Protein AF-A0A074VM56-F1 (afdb_monomer_lite)

Organism: Aureobasidium melanogenum (strain CBS 110374) (NCBI:txid1043003)

Foldseek 3Di:
DDLLVVLLVLQVVQDDPDDLAGDQCSLLVVQCVVCVVVLVVLVVVLVVLLVVLVVVLLVVLVVVPVDPLLSVLVCVVVVVLSVVLSVVLVVLLVVLVVVLSPRQDDPDPQLVVQLVVLVVVVLVVLQVVQWDWDCPPPDDIDTDHDPVSSVPSPPDDSSSVNSSSSVSSSVSSCVVSVVVSVCSSCVPSRPQSAPPHPSHSNCCPDPVNVVPDDPVSCCSNPNDDPVRVVVVVVVVVVVVVVVVVVCVVVVND

pLDDT: mean 87.85, std 10.04, range [51.59, 98.44]

Radius of gyration: 35.12 Å; chains: 1; bounding box: 74×56×107 Å

InterPro domains:
  IPR020850 GTPase effector domain [PS51388] (163-253)

Secondary structure (DSSP, 8-state):
--HHHHHHHHHHHT--S-SSS--HHHHHHHHHHHTTTHHHHHHHHHHHHHHHHHHHHHHHHHHH---HHHHHHHHHHHHHHHHHHHHHHHHHHHHHHHHHTSS-----THHHHHHHHHHHHHHHHHHGGGPEEE--TTS--EEE--HHHHHH-----HHHHHHHHHHHHHHHHHHHHHHHHHHHIIIIIIIIIIIISSS-GGGSS-HHHHHTS-HHHHHHHHPPPHHHHHHHHHHHHHHHHHHHHHHHHTT--

Sequence (253 aa):
SNIIEWLSELYKGSRGFELGTFDKNLLSRTMKAQSEKWEPLAHGYILDVIHLAHRFVTTLLRHVCPTARVREGIMSVLMEPLLNIYRRALEQVQFVLRVEHSNPQTINHYFNDNLEKSRQKRLRASLEKHATFQTNGHSVPRSTIALDDIVQNHPMSNAQHTVFEVHDILKAYYKVARKRFVDNICMQAADYLLVTGPNNPLKILSPQFVSALSDEQLEEIAGEDIGLRRKRIALAKEVKDMEIGKKILAGVS

Structure (mmCIF, N/CA/C/O backbone):
data_AF-A0A074VM56-F1
#
_entry.id   AF-A0A074VM56-F1
#
loop_
_atom_site.group_PDB
_atom_site.id
_atom_site.type_symbol
_atom_site.label_atom_id
_atom_site.label_alt_id
_atom_site.label_comp_id
_atom_site.label_asym_id
_atom_site.label_entity_id
_atom_site.label_seq_id
_atom_site.pdbx_PDB_ins_code
_atom_site.Cartn_x
_atom_site.Cartn_y
_atom_site.Cartn_z
_atom_site.occupancy
_atom_site.B_iso_or_equiv
_atom_site.auth_seq_id
_atom_site.auth_comp_id
_atom_site.auth_asym_id
_atom_site.auth_atom_id
_atom_site.pdbx_PDB_model_num
ATOM 1 N N . SER A 1 1 ? -0.843 2.671 -28.870 1.00 51.59 1 SER A N 1
ATOM 2 C CA . SER A 1 1 ? 0.496 3.075 -29.340 1.00 51.59 1 SER A CA 1
ATOM 3 C C . SER A 1 1 ? 1.529 2.079 -28.860 1.00 51.59 1 SER A C 1
ATOM 5 O O . SER A 1 1 ? 1.395 1.577 -27.746 1.00 51.59 1 SER A O 1
ATOM 7 N N . ASN A 1 2 ? 2.512 1.748 -29.694 1.00 87.75 2 ASN A N 1
ATOM 8 C CA . ASN A 1 2 ? 3.590 0.823 -29.346 1.00 87.75 2 ASN A CA 1
ATOM 9 C C . ASN A 1 2 ? 4.542 1.491 -28.329 1.00 87.75 2 ASN A C 1
ATOM 11 O O . ASN A 1 2 ? 4.873 2.666 -28.477 1.00 87.75 2 ASN A O 1
ATOM 15 N N . ILE A 1 3 ? 4.996 0.766 -27.297 1.00 88.75 3 ILE A N 1
ATOM 16 C CA . ILE A 1 3 ? 5.928 1.302 -26.284 1.00 88.75 3 ILE A CA 1
ATOM 17 C C . ILE A 1 3 ? 7.226 1.820 -26.916 1.00 88.75 3 ILE A C 1
ATOM 19 O O . ILE A 1 3 ? 7.778 2.814 -26.456 1.00 88.75 3 ILE A O 1
ATOM 23 N N . ILE A 1 4 ? 7.686 1.187 -27.998 1.00 90.44 4 ILE A N 1
ATOM 24 C CA . ILE A 1 4 ? 8.908 1.578 -28.705 1.00 90.44 4 ILE A CA 1
ATOM 25 C C . ILE A 1 4 ? 8.728 2.908 -29.442 1.00 90.44 4 ILE A C 1
ATOM 27 O O . ILE A 1 4 ? 9.632 3.740 -29.418 1.00 90.44 4 ILE A O 1
ATOM 31 N N . GLU A 1 5 ? 7.566 3.147 -30.051 1.00 91.75 5 GLU A N 1
ATOM 32 C CA . GLU A 1 5 ? 7.250 4.429 -30.700 1.00 91.75 5 GLU A CA 1
ATOM 33 C C . GLU A 1 5 ? 7.197 5.554 -29.665 1.00 91.75 5 GLU A C 1
ATOM 35 O O . GLU A 1 5 ? 7.834 6.589 -29.836 1.00 91.75 5 GLU A O 1
ATOM 40 N N . TRP A 1 6 ? 6.513 5.316 -28.542 1.00 92.94 6 TRP A N 1
ATOM 41 C CA . TRP A 1 6 ? 6.437 6.281 -27.447 1.00 92.94 6 TRP A CA 1
ATOM 42 C C . TRP A 1 6 ? 7.816 6.607 -26.857 1.00 92.94 6 TRP A C 1
ATOM 44 O O . TRP A 1 6 ? 8.147 7.779 -26.683 1.00 92.94 6 TRP A O 1
ATOM 54 N N . LEU A 1 7 ? 8.649 5.590 -26.604 1.00 91.81 7 LEU A N 1
ATOM 55 C CA . LEU A 1 7 ? 10.025 5.793 -26.143 1.00 91.81 7 LEU A CA 1
ATOM 56 C C . LEU A 1 7 ? 10.878 6.523 -27.183 1.00 91.81 7 LEU A C 1
ATOM 58 O O . LEU A 1 7 ? 11.724 7.325 -26.802 1.00 91.81 7 LEU A O 1
ATOM 62 N N . SER A 1 8 ? 10.653 6.276 -28.476 1.00 90.81 8 SER A N 1
ATOM 63 C CA . SER A 1 8 ? 11.369 6.962 -29.557 1.00 90.81 8 SER A CA 1
ATOM 64 C C . SER A 1 8 ? 11.055 8.454 -29.582 1.00 90.81 8 SER A C 1
ATOM 66 O O . SER A 1 8 ? 11.976 9.263 -29.669 1.00 90.81 8 SER A O 1
ATOM 68 N N . GLU A 1 9 ? 9.780 8.827 -29.469 1.00 90.75 9 GLU A N 1
ATOM 69 C CA . GLU A 1 9 ? 9.373 10.235 -29.408 1.00 90.75 9 GLU A CA 1
ATOM 70 C C . GLU A 1 9 ? 9.867 10.917 -28.132 1.00 90.75 9 GLU A C 1
ATOM 72 O O . GLU A 1 9 ? 10.419 12.017 -28.184 1.00 90.75 9 GLU A O 1
ATOM 77 N N . LEU A 1 10 ? 9.766 10.234 -26.988 1.00 89.56 10 LEU A N 1
ATOM 78 C CA . LEU A 1 10 ? 10.267 10.766 -25.725 1.00 89.56 10 LEU A CA 1
ATOM 79 C C . LEU A 1 10 ? 11.788 10.969 -25.754 1.00 89.56 10 LEU A C 1
ATOM 81 O O . LEU A 1 10 ? 12.269 12.003 -25.301 1.00 89.56 10 LEU A O 1
ATOM 85 N N . TYR A 1 11 ? 12.529 10.015 -26.323 1.00 88.25 11 TYR A N 1
ATOM 86 C CA . TYR A 1 11 ? 13.976 10.114 -26.497 1.00 88.25 11 TYR A CA 1
ATOM 87 C C . TYR A 1 11 ? 14.356 11.270 -27.429 1.00 88.25 11 TYR A C 1
ATOM 89 O O . TYR A 1 11 ? 15.248 12.042 -27.091 1.00 88.25 11 TYR A O 1
ATOM 97 N N . LYS A 1 12 ? 13.669 11.448 -28.569 1.00 87.19 12 LYS A N 1
ATOM 98 C CA . LYS A 1 12 ? 13.904 12.591 -29.473 1.00 87.19 12 LYS A CA 1
ATOM 99 C C . LYS A 1 12 ? 13.704 13.929 -28.758 1.00 87.19 12 LYS A C 1
ATOM 101 O O . LYS A 1 12 ? 14.523 14.825 -28.934 1.00 87.19 12 LYS A O 1
ATOM 106 N N . GLY A 1 13 ? 12.652 14.045 -27.945 1.00 85.75 13 GLY A N 1
ATOM 107 C CA . GLY A 1 13 ? 12.340 15.257 -27.182 1.00 85.75 13 GLY A CA 1
ATOM 108 C C . GLY A 1 13 ? 13.236 15.501 -25.962 1.00 85.75 13 GLY A C 1
ATOM 109 O O . GLY A 1 13 ? 13.252 16.611 -25.439 1.00 85.75 13 GLY A O 1
ATOM 110 N N . SER A 1 14 ? 13.978 14.491 -25.497 1.00 84.94 14 SER A N 1
ATOM 111 C CA . SER A 1 14 ? 14.906 14.598 -24.363 1.00 84.94 14 SER A CA 1
ATOM 112 C C . SER A 1 14 ? 16.378 14.625 -24.777 1.00 84.94 14 SER A C 1
ATOM 114 O O . SER A 1 14 ? 17.241 14.459 -23.922 1.00 84.94 14 SER A O 1
ATOM 116 N N . ARG A 1 15 ? 16.687 14.744 -26.073 1.00 78.25 15 ARG A N 1
ATOM 117 C CA . ARG A 1 15 ? 18.072 14.770 -26.557 1.00 78.25 15 ARG A CA 1
ATOM 118 C C . ARG A 1 15 ? 18.765 16.060 -26.132 1.00 78.25 15 ARG A C 1
ATOM 120 O O . ARG A 1 15 ? 18.340 17.144 -26.524 1.00 78.25 15 ARG A O 1
ATOM 127 N N . GLY A 1 16 ? 19.843 15.920 -25.371 1.00 76.25 16 GLY A N 1
ATOM 128 C CA . GLY A 1 16 ? 20.782 16.985 -25.069 1.00 76.25 16 GLY A CA 1
ATOM 129 C C . GLY A 1 16 ? 22.101 16.783 -25.810 1.00 76.25 16 GLY A C 1
ATOM 130 O O . GLY A 1 16 ? 22.151 16.292 -26.939 1.00 76.25 16 GLY A O 1
ATOM 131 N N . PHE A 1 17 ? 23.189 17.175 -25.152 1.00 76.00 17 PHE A N 1
ATOM 132 C CA . PHE A 1 17 ? 24.554 17.054 -25.664 1.00 76.00 17 PHE A CA 1
ATOM 133 C C . PHE A 1 17 ? 25.183 15.674 -25.375 1.00 76.00 17 PHE A C 1
ATOM 135 O O . PHE A 1 17 ? 26.401 15.527 -25.480 1.00 76.00 17 PHE A O 1
ATOM 142 N N . GLU A 1 18 ? 24.399 14.666 -24.963 1.00 76.88 18 GLU A N 1
ATOM 143 C CA . GLU A 1 18 ? 24.934 13.357 -24.576 1.00 76.88 18 GLU A CA 1
ATOM 144 C C . GLU A 1 18 ? 25.501 12.587 -25.779 1.00 76.88 18 GLU A C 1
ATOM 146 O O . GLU A 1 18 ? 24.791 12.262 -26.734 1.00 76.88 18 GLU A O 1
ATOM 151 N N . LEU A 1 19 ? 26.786 12.226 -25.708 1.00 68.38 19 LEU A N 1
ATOM 152 C CA . LEU A 1 19 ? 27.432 11.356 -26.687 1.00 68.38 19 LEU A CA 1
ATOM 153 C C . LEU A 1 19 ? 27.423 9.908 -26.179 1.00 68.38 19 LEU A C 1
ATOM 155 O O . LEU A 1 19 ? 28.020 9.595 -25.153 1.00 68.38 19 LEU A O 1
ATOM 159 N N . GLY A 1 20 ? 26.748 9.016 -26.906 1.00 64.69 20 GLY A N 1
ATOM 160 C CA . GLY A 1 20 ? 26.754 7.575 -26.620 1.00 64.69 20 GLY A CA 1
ATOM 161 C C . GLY A 1 20 ? 25.862 7.119 -25.457 1.00 64.69 20 GLY A C 1
ATOM 162 O O . GLY A 1 20 ? 25.838 5.928 -25.156 1.00 64.69 20 GLY A O 1
ATOM 163 N N . THR A 1 21 ? 25.104 8.020 -24.826 1.00 75.06 21 THR A N 1
ATOM 164 C CA . THR A 1 21 ? 24.167 7.707 -23.730 1.00 75.06 21 THR A CA 1
ATOM 165 C C . THR A 1 21 ? 22.827 8.445 -23.904 1.00 75.06 21 THR A C 1
ATOM 167 O O . THR A 1 21 ? 22.509 8.923 -24.996 1.00 75.06 21 THR A O 1
ATOM 170 N N . PHE A 1 22 ? 21.989 8.465 -22.864 1.00 82.69 22 PHE A N 1
ATOM 171 C CA . PHE A 1 22 ? 20.702 9.163 -22.834 1.00 82.69 22 PHE A CA 1
ATOM 172 C C . PHE A 1 22 ? 20.571 10.007 -21.558 1.00 82.69 22 PHE A C 1
ATOM 174 O O . PHE A 1 22 ? 21.222 9.714 -20.554 1.00 82.69 22 PHE A O 1
ATOM 181 N N . ASP A 1 23 ? 19.704 11.025 -21.589 1.00 83.62 23 ASP A N 1
ATOM 182 C CA . ASP A 1 23 ? 19.406 11.894 -20.441 1.00 83.62 23 ASP A CA 1
ATOM 183 C C . ASP A 1 23 ? 19.042 11.062 -19.196 1.00 83.62 23 ASP A C 1
ATOM 185 O O . ASP A 1 23 ? 18.132 10.227 -19.220 1.00 83.62 23 ASP A O 1
ATOM 189 N N . LYS A 1 24 ? 19.714 11.328 -18.070 1.00 79.44 24 LYS A N 1
ATOM 190 C CA . LYS A 1 24 ? 19.466 10.681 -16.768 1.00 79.44 24 LYS A CA 1
ATOM 191 C C . LYS A 1 24 ? 17.999 10.740 -16.314 1.00 79.44 24 LYS A C 1
ATOM 193 O O . LYS A 1 24 ? 17.528 9.841 -15.622 1.00 79.44 24 LYS A O 1
ATOM 198 N N . ASN A 1 25 ? 17.261 11.771 -16.718 1.00 85.38 25 ASN A N 1
ATOM 199 C CA . ASN A 1 25 ? 15.857 11.979 -16.377 1.00 85.38 25 ASN A CA 1
ATOM 200 C C . ASN A 1 25 ? 14.901 11.150 -17.243 1.00 85.38 25 ASN A C 1
ATOM 202 O O . ASN A 1 25 ? 13.731 11.003 -16.880 1.00 85.38 25 ASN A O 1
ATOM 206 N N . LEU A 1 26 ? 15.361 10.607 -18.377 1.00 88.12 26 LEU A N 1
ATOM 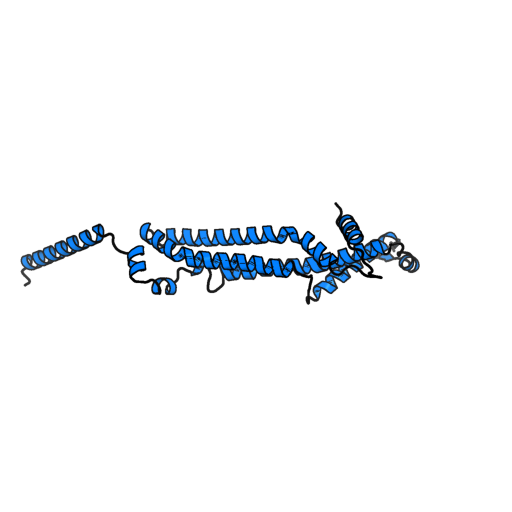207 C CA . LEU A 1 26 ? 14.531 9.812 -19.283 1.00 88.12 26 LEU A CA 1
ATOM 208 C C . LEU A 1 26 ? 13.960 8.579 -18.570 1.00 88.12 26 LEU A C 1
ATOM 210 O O . LEU A 1 26 ? 12.770 8.284 -18.693 1.00 88.12 26 LEU A O 1
ATOM 214 N N . LEU A 1 27 ? 14.774 7.898 -17.758 1.00 88.06 27 LEU A N 1
ATOM 215 C CA . LEU A 1 27 ? 14.322 6.750 -16.966 1.00 88.06 27 LEU A CA 1
ATOM 216 C C . LEU A 1 27 ? 13.306 7.151 -15.894 1.00 88.06 27 LEU A C 1
ATOM 218 O O . LEU A 1 27 ? 12.284 6.486 -15.753 1.00 88.06 27 LEU A O 1
ATOM 222 N N . SER A 1 28 ? 13.524 8.260 -15.186 1.00 88.81 28 SER A N 1
ATOM 223 C CA . SER A 1 28 ? 12.562 8.748 -14.189 1.00 88.81 28 SER A CA 1
ATOM 224 C C . SER A 1 28 ? 11.216 9.102 -14.831 1.00 88.81 28 SER A C 1
ATOM 226 O O . SER A 1 28 ? 10.163 8.695 -14.339 1.00 88.81 28 SER A O 1
ATOM 228 N N . ARG A 1 29 ? 11.227 9.800 -15.977 1.00 89.38 29 ARG A N 1
ATOM 229 C CA . ARG A 1 29 ? 10.004 10.157 -16.720 1.00 89.38 29 ARG A CA 1
ATOM 230 C C . ARG A 1 29 ? 9.265 8.923 -17.228 1.00 89.38 29 ARG A C 1
ATOM 232 O O . ARG A 1 29 ? 8.049 8.830 -17.074 1.00 89.38 29 ARG A O 1
ATOM 239 N N . THR A 1 30 ? 9.993 7.971 -17.808 1.00 91.44 30 THR A N 1
ATOM 240 C CA . THR A 1 30 ? 9.387 6.740 -18.328 1.00 91.44 30 THR A CA 1
ATOM 241 C C . THR A 1 30 ? 8.825 5.869 -17.2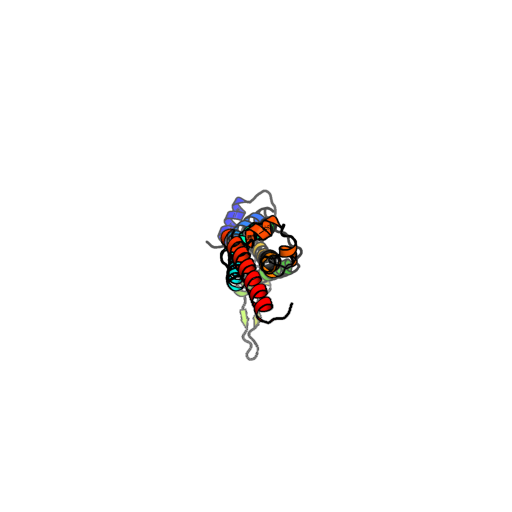14 1.00 91.44 30 THR A C 1
ATOM 243 O O . THR A 1 30 ? 7.703 5.383 -17.340 1.00 91.44 30 THR A O 1
ATOM 246 N N . MET A 1 31 ? 9.548 5.726 -16.100 1.00 91.56 31 MET A N 1
ATOM 247 C CA . MET A 1 31 ? 9.075 4.988 -14.931 1.00 91.56 31 MET A CA 1
ATOM 248 C C . MET A 1 31 ? 7.809 5.620 -14.352 1.00 91.56 31 MET A C 1
ATOM 250 O O . MET A 1 31 ? 6.839 4.906 -14.099 1.00 91.56 31 MET A O 1
ATOM 254 N N . LYS A 1 32 ? 7.772 6.951 -14.206 1.00 91.12 32 LYS A N 1
ATOM 255 C CA . LYS A 1 32 ? 6.587 7.668 -13.716 1.00 91.12 32 LYS A CA 1
ATOM 256 C C . LYS A 1 32 ? 5.370 7.431 -14.613 1.00 91.12 32 LYS A C 1
ATOM 258 O O . LYS A 1 32 ? 4.304 7.103 -14.108 1.00 91.12 32 LYS A O 1
ATOM 263 N N . ALA A 1 33 ? 5.543 7.496 -15.934 1.00 91.94 33 ALA A N 1
ATOM 264 C CA . ALA A 1 33 ? 4.468 7.191 -16.880 1.00 91.94 33 ALA A CA 1
ATOM 265 C C . ALA A 1 33 ? 4.000 5.724 -16.789 1.00 91.94 33 ALA A C 1
ATOM 267 O O . ALA A 1 33 ? 2.806 5.448 -16.771 1.00 91.94 33 ALA A O 1
ATOM 268 N N . GLN A 1 34 ? 4.922 4.761 -16.675 1.00 91.81 34 GLN A N 1
ATOM 269 C CA . GLN A 1 34 ? 4.570 3.335 -16.556 1.00 91.81 34 GLN A CA 1
ATOM 270 C C . GLN A 1 34 ? 3.948 2.958 -15.198 1.00 91.81 34 GLN A C 1
ATOM 272 O O . GLN A 1 34 ? 3.286 1.922 -15.082 1.00 91.81 34 GLN A O 1
ATOM 277 N N . SER A 1 35 ? 4.170 3.766 -14.161 1.00 93.75 35 SER A N 1
ATOM 278 C CA . SER A 1 35 ? 3.667 3.550 -12.797 1.00 93.75 35 SER A CA 1
ATOM 279 C C . SER A 1 35 ? 2.509 4.474 -12.415 1.00 93.75 35 SER A C 1
ATOM 281 O O . SER A 1 35 ? 2.085 4.463 -11.262 1.00 93.75 35 SER A O 1
ATOM 283 N N . GLU A 1 36 ? 1.938 5.217 -13.367 1.00 92.75 36 GLU A N 1
ATOM 284 C CA . GLU A 1 36 ? 0.820 6.146 -13.138 1.00 92.75 36 GLU A CA 1
ATOM 285 C C . GLU A 1 36 ? -0.365 5.472 -12.428 1.00 92.75 36 GLU A C 1
ATOM 287 O O . GLU A 1 36 ? -0.950 6.016 -11.497 1.00 92.75 36 GLU A O 1
ATOM 292 N N . LYS A 1 37 ? -0.678 4.227 -12.802 1.00 95.31 37 LYS A N 1
ATOM 293 C CA . LYS A 1 37 ? -1.799 3.478 -12.215 1.00 95.31 37 LYS A CA 1
ATOM 294 C C . LYS A 1 37 ? -1.526 2.929 -10.813 1.00 95.31 37 LYS A C 1
ATOM 296 O O . LYS A 1 37 ? -2.451 2.414 -10.194 1.00 95.31 37 LYS A O 1
ATOM 301 N N . TRP A 1 38 ? -0.292 2.983 -10.309 1.00 96.94 38 TRP A N 1
ATOM 302 C CA . TRP A 1 38 ? 0.029 2.419 -8.992 1.00 96.94 38 TRP A CA 1
ATOM 303 C C . TRP A 1 38 ? -0.677 3.170 -7.869 1.00 96.94 38 TRP A C 1
ATOM 305 O O . TRP A 1 38 ? -1.152 2.545 -6.927 1.00 96.94 38 TRP A O 1
ATOM 315 N N . GLU A 1 39 ? -0.789 4.490 -7.997 1.00 96.00 39 GLU A N 1
ATOM 316 C CA . GLU A 1 39 ? -1.429 5.342 -7.002 1.00 96.00 39 GLU A CA 1
ATOM 317 C C . GLU A 1 39 ? -2.914 5.009 -6.788 1.00 96.00 39 GLU A C 1
ATOM 319 O O . GLU A 1 39 ? -3.265 4.653 -5.660 1.00 96.00 39 GLU A O 1
ATOM 324 N N . PRO A 1 40 ? -3.793 5.048 -7.810 1.00 97.38 40 PRO A N 1
ATOM 325 C CA . PRO A 1 40 ? -5.203 4.719 -7.611 1.00 97.38 40 PRO A CA 1
ATOM 326 C C . PRO A 1 40 ? -5.413 3.262 -7.181 1.00 97.38 40 PRO A C 1
ATOM 328 O O . PRO A 1 40 ? -6.301 2.991 -6.378 1.00 97.38 40 PRO A O 1
ATOM 331 N N . LEU A 1 41 ? -4.586 2.324 -7.660 1.00 97.56 41 LEU A N 1
ATOM 332 C CA . LEU A 1 41 ? -4.683 0.916 -7.262 1.00 97.56 41 LEU A CA 1
ATOM 333 C C . LEU A 1 41 ? -4.332 0.709 -5.785 1.00 97.56 41 LEU A C 1
ATOM 335 O O . LEU A 1 41 ? -5.051 0.002 -5.084 1.00 97.56 41 LEU A O 1
ATOM 339 N N . ALA A 1 42 ? -3.250 1.323 -5.303 1.00 97.88 42 ALA A N 1
ATOM 340 C CA . ALA A 1 42 ? -2.833 1.181 -3.912 1.00 97.88 42 ALA A CA 1
ATOM 341 C C . ALA A 1 42 ? -3.793 1.883 -2.946 1.00 97.88 42 ALA A C 1
ATOM 343 O O . ALA A 1 42 ? -4.112 1.321 -1.900 1.00 97.88 42 ALA A O 1
ATOM 344 N N . HIS A 1 43 ? -4.295 3.068 -3.311 1.00 97.81 43 HIS A N 1
ATOM 345 C CA . HIS A 1 43 ? -5.319 3.756 -2.525 1.00 97.81 43 HIS A CA 1
ATOM 346 C C . HIS A 1 43 ? -6.635 2.973 -2.494 1.00 97.81 43 HIS A C 1
ATOM 348 O O . HIS A 1 43 ? -7.197 2.790 -1.419 1.00 97.81 43 HIS A O 1
ATOM 354 N N . GLY A 1 44 ? -7.110 2.465 -3.636 1.00 98.19 44 GLY A N 1
ATOM 355 C CA . GLY A 1 44 ? -8.310 1.624 -3.677 1.00 98.19 44 GLY A CA 1
ATOM 356 C C . GLY A 1 44 ? -8.164 0.389 -2.789 1.00 98.19 44 GLY A C 1
ATOM 357 O O . GLY A 1 44 ? -8.982 0.163 -1.904 1.00 98.19 44 GLY A O 1
ATOM 358 N N . TYR A 1 45 ? -7.052 -0.334 -2.941 1.00 98.31 45 TYR A N 1
ATOM 359 C CA . TYR A 1 45 ? -6.761 -1.516 -2.134 1.00 98.31 45 TYR A CA 1
ATOM 360 C C . TYR A 1 45 ? -6.746 -1.220 -0.628 1.00 98.31 45 TYR A C 1
ATOM 362 O O . TYR A 1 45 ? -7.391 -1.930 0.141 1.00 98.31 45 TYR A O 1
ATOM 370 N N . ILE A 1 46 ? -6.040 -0.174 -0.181 1.00 98.31 46 ILE A N 1
ATOM 371 C CA . ILE A 1 46 ? -5.962 0.110 1.258 1.00 98.31 46 ILE A CA 1
ATOM 372 C C . ILE A 1 46 ? -7.306 0.583 1.822 1.00 98.31 46 ILE A C 1
ATOM 374 O O . ILE A 1 46 ? -7.650 0.224 2.947 1.00 98.31 46 ILE A O 1
ATOM 378 N N . LEU A 1 47 ? -8.090 1.334 1.044 1.00 98.44 47 LEU A N 1
ATOM 379 C CA . LEU A 1 47 ? -9.436 1.751 1.433 1.00 98.44 47 LEU A CA 1
ATOM 380 C C . LEU A 1 47 ? -10.377 0.550 1.579 1.00 98.44 47 LEU A C 1
ATOM 382 O O . LEU A 1 47 ? -11.141 0.508 2.544 1.00 98.44 47 LEU A O 1
ATOM 386 N N . ASP A 1 48 ? -10.273 -0.451 0.702 1.00 98.44 48 ASP A N 1
ATOM 387 C CA . ASP A 1 48 ? -11.036 -1.698 0.820 1.00 98.44 48 ASP A CA 1
ATOM 388 C C . ASP A 1 48 ? -10.683 -2.452 2.112 1.00 98.44 48 ASP A C 1
ATOM 390 O O . ASP A 1 48 ? -11.574 -2.908 2.835 1.00 98.44 48 ASP A O 1
ATOM 394 N N . VAL A 1 49 ? -9.393 -2.540 2.460 1.00 98.19 49 VAL A N 1
ATOM 395 C CA . VAL A 1 49 ? -8.945 -3.183 3.711 1.00 98.19 49 VAL A CA 1
ATOM 396 C C . VAL A 1 49 ? -9.421 -2.398 4.938 1.00 98.19 49 VAL A C 1
ATOM 398 O O . VAL A 1 49 ? -9.926 -3.000 5.888 1.00 98.19 49 VAL A O 1
ATOM 401 N N . ILE A 1 50 ? -9.327 -1.064 4.916 1.00 98.25 50 ILE A N 1
ATOM 402 C CA . ILE A 1 50 ? -9.861 -0.192 5.976 1.00 98.25 50 ILE A CA 1
ATOM 403 C C . ILE A 1 50 ? -11.364 -0.423 6.142 1.00 98.25 50 ILE A C 1
ATOM 405 O O . ILE A 1 50 ? -11.839 -0.611 7.265 1.00 98.25 50 ILE A O 1
ATOM 409 N N . HIS A 1 51 ? -12.114 -0.455 5.039 1.00 98.00 51 HIS A N 1
ATOM 410 C CA . HIS A 1 51 ? -13.552 -0.696 5.060 1.00 98.00 51 HIS A CA 1
ATOM 411 C C . HIS A 1 51 ? -13.884 -2.065 5.664 1.00 98.00 51 HIS A C 1
ATOM 413 O O . HIS A 1 51 ? -14.760 -2.160 6.526 1.00 98.00 51 HIS A O 1
ATOM 419 N N . LEU A 1 52 ? -13.163 -3.120 5.272 1.00 97.69 52 LEU A N 1
ATOM 420 C CA . LEU A 1 52 ? -13.333 -4.463 5.831 1.00 97.69 52 LEU A CA 1
ATOM 421 C C . LEU A 1 52 ? -13.040 -4.502 7.334 1.00 97.69 52 LEU A C 1
ATOM 423 O O . LEU A 1 52 ? -13.836 -5.063 8.090 1.00 97.69 52 LEU A O 1
ATOM 427 N N . ALA A 1 53 ? -11.950 -3.874 7.779 1.00 96.75 53 ALA A N 1
ATOM 428 C CA . ALA A 1 53 ? -11.595 -3.798 9.192 1.00 96.75 53 ALA A CA 1
ATOM 429 C C . ALA A 1 53 ? -12.644 -3.019 10.002 1.00 96.75 53 ALA A C 1
ATOM 431 O O . ALA A 1 53 ? -13.092 -3.481 11.051 1.00 96.75 53 ALA A O 1
ATOM 432 N N . HIS A 1 54 ? -13.103 -1.872 9.497 1.00 96.25 54 HIS A N 1
ATOM 433 C CA . HIS A 1 54 ? -14.158 -1.087 10.140 1.00 96.25 54 HIS A CA 1
ATOM 434 C C . HIS A 1 54 ? -15.482 -1.861 10.215 1.00 96.25 54 HIS A C 1
ATOM 436 O O . HIS A 1 54 ? -16.156 -1.892 11.251 1.00 96.25 54 HIS A O 1
ATOM 442 N N . ARG A 1 55 ? -15.848 -2.553 9.129 1.00 96.56 55 ARG A N 1
ATOM 443 C CA . ARG A 1 55 ? -17.035 -3.412 9.088 1.00 96.56 55 ARG A CA 1
ATOM 444 C C . ARG A 1 55 ? -16.929 -4.566 10.081 1.00 96.56 55 ARG A C 1
ATOM 446 O O . ARG A 1 55 ? -17.919 -4.907 10.721 1.00 96.56 55 ARG A O 1
ATOM 453 N N . PHE A 1 56 ? -15.747 -5.154 10.236 1.00 94.94 56 PHE A N 1
ATOM 454 C CA . PHE A 1 56 ? -15.509 -6.180 11.246 1.00 94.94 56 PHE A CA 1
ATOM 455 C C . PHE A 1 56 ? -15.749 -5.634 12.658 1.00 94.94 56 PHE A C 1
ATOM 457 O O . PHE A 1 56 ? -16.560 -6.200 13.385 1.00 94.94 56 PHE A O 1
ATOM 464 N N . VAL A 1 57 ? -15.130 -4.503 13.016 1.00 93.38 57 VAL A N 1
ATOM 465 C CA . VAL A 1 57 ? -15.271 -3.890 14.351 1.00 93.38 57 VAL A CA 1
ATOM 466 C C . VAL A 1 57 ? -16.730 -3.542 14.655 1.00 93.38 57 VAL A C 1
ATOM 468 O O . VAL A 1 57 ? -17.259 -3.937 15.692 1.00 93.38 57 VAL A O 1
ATOM 471 N N . THR A 1 58 ? -17.419 -2.865 13.730 1.00 93.38 58 THR A N 1
ATOM 472 C CA . THR A 1 58 ? -18.847 -2.520 13.880 1.00 93.38 58 THR A CA 1
ATOM 473 C C . THR A 1 58 ? -19.736 -3.756 14.039 1.00 93.38 58 THR A C 1
ATOM 475 O O . THR A 1 58 ? -20.658 -3.754 14.855 1.00 93.38 58 THR A O 1
ATOM 478 N N . THR A 1 59 ? -19.475 -4.817 13.272 1.00 93.94 59 THR A N 1
ATOM 479 C CA . THR A 1 59 ? -20.251 -6.065 13.326 1.00 93.94 59 THR A CA 1
ATOM 480 C C . THR A 1 59 ? -20.001 -6.813 14.629 1.00 93.94 59 THR A C 1
ATOM 482 O O . THR A 1 59 ? -20.954 -7.259 15.267 1.00 93.94 59 THR A O 1
ATOM 485 N N . LEU A 1 60 ? -18.742 -6.896 15.063 1.00 92.06 60 LEU A N 1
ATOM 486 C CA . LEU A 1 60 ? -18.368 -7.517 16.327 1.00 92.06 60 LEU A CA 1
ATOM 487 C C . LEU A 1 60 ? -19.032 -6.796 17.502 1.00 92.06 60 LEU A C 1
ATOM 489 O O . LEU A 1 60 ? -19.667 -7.448 18.323 1.00 92.06 60 LEU A O 1
ATOM 493 N N . LEU A 1 61 ? -18.978 -5.461 17.530 1.00 91.38 61 LEU A N 1
ATOM 494 C CA . LEU A 1 61 ? -19.641 -4.642 18.549 1.00 91.38 61 LEU A CA 1
ATOM 495 C C . LEU A 1 61 ? -21.151 -4.901 18.625 1.00 91.38 61 LEU A C 1
ATOM 497 O O . LEU A 1 61 ? -21.701 -5.000 19.717 1.00 91.38 61 LEU A O 1
ATOM 501 N N . ARG A 1 62 ? -21.835 -5.053 17.483 1.00 91.81 62 ARG A N 1
ATOM 502 C CA . ARG A 1 62 ? -23.266 -5.419 17.463 1.00 91.81 62 ARG A CA 1
ATOM 503 C C . ARG A 1 62 ? -23.531 -6.805 18.039 1.00 91.81 62 ARG A C 1
ATOM 505 O O . ARG A 1 62 ? -24.593 -7.013 18.613 1.00 91.81 62 ARG A O 1
ATOM 512 N N . HIS A 1 63 ? -22.597 -7.735 17.866 1.00 90.88 63 HIS A N 1
ATOM 513 C CA . HIS A 1 63 ? -22.730 -9.097 18.366 1.00 90.88 63 HIS A CA 1
ATOM 514 C C . HIS A 1 63 ? -22.470 -9.193 19.875 1.00 90.88 63 HIS A C 1
ATOM 516 O O . HIS A 1 63 ? -23.230 -9.847 20.582 1.00 90.88 63 HIS A O 1
ATOM 522 N N . VAL A 1 64 ? -21.424 -8.525 20.375 1.00 89.50 64 VAL A N 1
ATOM 523 C CA . VAL A 1 64 ? -21.010 -8.618 21.788 1.00 89.50 64 VAL A CA 1
ATOM 524 C C . VAL A 1 64 ? -21.745 -7.641 22.709 1.00 89.50 64 VAL A C 1
ATOM 526 O O . VAL A 1 64 ? -21.857 -7.909 23.902 1.00 89.50 64 VAL A O 1
ATOM 529 N N . CYS A 1 65 ? -22.273 -6.530 22.181 1.00 88.19 65 CYS A N 1
ATOM 530 C CA . CYS A 1 65 ? -23.021 -5.527 22.944 1.00 88.19 65 CYS A CA 1
ATOM 531 C C . CYS A 1 65 ? -24.476 -5.425 22.439 1.00 88.19 65 CYS A C 1
ATOM 533 O O . CYS A 1 65 ? -24.757 -4.652 21.513 1.00 88.19 65 CYS A O 1
ATOM 535 N N . PRO A 1 66 ? -25.429 -6.149 23.066 1.00 85.12 66 PRO A N 1
ATOM 536 C CA . PRO A 1 66 ? -26.846 -6.094 22.694 1.00 85.12 66 PRO A CA 1
ATOM 537 C C . PRO A 1 66 ? -27.454 -4.702 22.911 1.00 85.12 66 PRO A C 1
ATOM 539 O O . PRO A 1 66 ? -28.280 -4.238 22.123 1.00 85.12 66 PRO A O 1
ATOM 542 N N . THR A 1 67 ? -27.022 -4.012 23.970 1.00 88.62 67 THR A N 1
ATOM 543 C CA . THR A 1 67 ? -27.531 -2.691 24.346 1.00 88.62 67 THR A CA 1
ATOM 544 C C . THR A 1 67 ? -27.057 -1.624 23.363 1.00 88.62 67 THR A C 1
ATOM 546 O O . THR A 1 67 ? -25.868 -1.312 23.297 1.00 88.62 67 THR A O 1
ATOM 549 N N . ALA A 1 68 ? -28.000 -1.022 22.631 1.00 87.62 68 ALA A N 1
ATOM 550 C CA . ALA A 1 68 ? -27.703 -0.023 21.604 1.00 87.62 68 ALA A CA 1
ATOM 551 C C . ALA A 1 68 ? -26.929 1.188 22.139 1.00 87.62 68 ALA A C 1
ATOM 553 O O . ALA A 1 68 ? -25.905 1.545 21.566 1.00 87.62 68 ALA A O 1
ATOM 554 N N . ARG A 1 69 ? -27.355 1.729 23.286 1.00 87.31 69 ARG A N 1
ATOM 555 C CA . ARG A 1 69 ? -26.702 2.866 23.948 1.00 87.31 69 ARG A CA 1
ATOM 556 C C . ARG A 1 69 ? -25.226 2.598 24.259 1.00 87.31 69 ARG A C 1
ATOM 558 O O . ARG A 1 69 ? -24.373 3.390 23.885 1.00 87.31 69 ARG A O 1
ATOM 565 N N . VAL A 1 70 ? -24.923 1.456 24.882 1.00 88.88 70 VAL A N 1
ATOM 566 C CA . VAL A 1 70 ? -23.543 1.071 25.233 1.00 88.88 70 VAL A CA 1
ATOM 567 C C . VAL A 1 70 ? -22.699 0.897 23.975 1.00 88.88 70 VAL A C 1
ATOM 569 O O . VAL A 1 70 ? -21.576 1.384 23.902 1.00 88.88 70 VAL A O 1
ATOM 572 N N . ARG A 1 71 ? -23.252 0.237 22.953 1.00 91.31 71 ARG A N 1
ATOM 573 C CA . ARG A 1 71 ? -22.572 0.038 21.670 1.00 91.31 71 ARG A CA 1
ATOM 574 C C . ARG A 1 71 ? -22.227 1.366 20.989 1.00 91.31 71 ARG A C 1
ATOM 576 O O . ARG A 1 71 ? -21.126 1.505 20.465 1.00 91.31 71 ARG A O 1
ATOM 583 N N . GLU A 1 72 ? -23.160 2.310 20.968 1.00 90.38 72 GLU A N 1
ATOM 584 C CA . GLU A 1 72 ? -22.964 3.640 20.379 1.00 90.38 72 GLU A CA 1
ATOM 585 C C . GLU A 1 72 ? -21.951 4.465 21.178 1.00 90.38 72 GLU A C 1
ATOM 587 O O . GLU A 1 72 ? -21.060 5.061 20.575 1.00 90.38 72 GLU A O 1
ATOM 592 N N . GLY A 1 73 ? -22.006 4.408 22.512 1.00 90.88 73 GLY A N 1
ATOM 593 C CA . GLY A 1 73 ? -21.017 5.040 23.387 1.00 90.88 73 GLY A CA 1
ATOM 594 C C . GLY A 1 73 ? -19.604 4.490 23.172 1.00 90.88 73 GLY A C 1
ATOM 595 O O . GLY A 1 73 ? -18.674 5.257 22.931 1.00 90.88 73 GLY A O 1
ATOM 596 N N . ILE A 1 74 ? -19.438 3.160 23.170 1.00 91.69 74 ILE A N 1
ATOM 597 C CA . ILE A 1 74 ? -18.142 2.518 22.885 1.00 91.69 74 ILE A CA 1
ATOM 598 C C . ILE A 1 74 ? -17.636 2.938 21.505 1.00 91.69 74 ILE A C 1
ATOM 600 O O . ILE A 1 74 ? -16.461 3.270 21.357 1.00 91.69 74 ILE A O 1
ATOM 604 N N . MET A 1 75 ? -18.510 2.945 20.494 1.00 91.75 75 MET A N 1
ATOM 605 C CA . MET A 1 75 ? -18.111 3.353 19.153 1.00 91.75 75 MET A CA 1
ATOM 606 C C . MET A 1 75 ? -17.642 4.809 19.124 1.00 91.75 75 MET A C 1
ATOM 608 O O . MET A 1 75 ? -16.595 5.078 18.547 1.00 91.75 75 MET A O 1
ATOM 612 N N . SER A 1 76 ? -18.357 5.721 19.789 1.00 91.69 76 SER A N 1
ATOM 613 C CA . SER A 1 76 ? -17.989 7.140 19.889 1.00 91.69 76 SER A CA 1
ATOM 614 C C . SER A 1 76 ? -16.550 7.326 20.382 1.00 91.69 76 SER A C 1
ATOM 616 O O . SER A 1 76 ? -15.756 8.009 19.735 1.00 91.69 76 SER A O 1
ATOM 618 N N . VAL A 1 77 ? -16.169 6.631 21.461 1.00 91.44 77 VAL A N 1
ATOM 619 C CA . VAL A 1 77 ? -14.811 6.735 22.022 1.00 91.44 77 VAL A CA 1
ATOM 620 C C . VAL A 1 77 ? -13.768 6.009 21.161 1.00 91.44 77 VAL A C 1
ATOM 622 O O . VAL A 1 77 ? -12.621 6.447 21.069 1.00 91.44 77 VAL A O 1
ATOM 625 N N . LEU A 1 78 ? -14.146 4.923 20.480 1.00 91.94 78 LEU A N 1
ATOM 626 C CA . LEU A 1 78 ? -13.253 4.182 19.582 1.00 91.94 78 LEU A CA 1
ATOM 627 C C . LEU A 1 78 ? -12.982 4.880 18.245 1.00 91.94 78 LEU A C 1
ATOM 629 O O . LEU A 1 78 ? -11.982 4.558 17.596 1.00 91.94 78 LEU A O 1
ATOM 633 N N . MET A 1 79 ? -13.843 5.806 17.815 1.00 92.75 79 MET A N 1
ATOM 634 C CA . MET A 1 79 ? -13.741 6.416 16.489 1.00 92.75 79 MET A CA 1
ATOM 635 C C . MET A 1 79 ? -12.410 7.137 16.268 1.00 92.75 79 MET A C 1
ATOM 637 O O . MET A 1 79 ? -11.771 6.895 15.244 1.00 92.75 79 MET A O 1
ATOM 641 N N . GLU A 1 80 ? -11.956 7.981 17.198 1.00 92.88 80 GLU A N 1
ATOM 642 C CA . GLU A 1 80 ? -10.711 8.738 16.995 1.00 92.88 80 GLU A CA 1
ATOM 643 C C . GLU A 1 80 ? -9.466 7.826 16.939 1.00 92.88 80 GLU A C 1
ATOM 645 O O . GLU A 1 80 ? -8.692 7.933 15.981 1.00 92.88 80 GLU A O 1
ATOM 650 N N . PRO A 1 81 ? -9.284 6.855 17.861 1.00 93.44 81 PRO A N 1
ATOM 651 C CA . PRO A 1 81 ? -8.219 5.861 17.746 1.00 93.44 81 PRO A CA 1
ATOM 652 C C . PRO A 1 81 ? -8.239 5.075 16.423 1.00 93.44 81 PRO A C 1
ATOM 654 O O . PRO A 1 81 ? -7.187 4.882 15.807 1.00 93.44 81 PRO A O 1
ATOM 657 N N . LEU A 1 82 ? -9.420 4.655 15.951 1.00 95.25 82 LEU A N 1
ATOM 658 C CA . LEU A 1 82 ? -9.569 3.951 14.672 1.00 95.25 82 LEU A CA 1
ATOM 659 C C . LEU A 1 82 ? -9.166 4.834 13.487 1.00 95.25 82 LEU A C 1
ATOM 661 O O . LEU A 1 82 ? -8.380 4.406 12.639 1.00 95.25 82 LEU A O 1
ATOM 665 N N . LEU A 1 83 ? -9.660 6.074 13.444 1.00 96.00 83 LEU A N 1
ATOM 666 C CA . LEU A 1 83 ? -9.329 7.035 12.393 1.00 96.00 83 LEU A CA 1
ATOM 667 C C . LEU A 1 83 ? -7.829 7.312 12.337 1.00 96.00 83 LEU A C 1
ATOM 669 O O . LEU A 1 83 ? -7.268 7.379 11.245 1.00 96.00 83 LEU A O 1
ATOM 673 N N . ASN A 1 84 ? -7.162 7.417 13.486 1.00 96.38 84 ASN A N 1
ATOM 674 C CA . ASN A 1 84 ? -5.715 7.588 13.530 1.00 96.38 84 ASN A CA 1
ATOM 675 C C . ASN A 1 84 ? -4.974 6.402 12.881 1.00 96.38 84 ASN A C 1
ATOM 677 O O . ASN A 1 84 ? -4.051 6.598 12.092 1.00 96.38 84 ASN A O 1
ATOM 681 N N . ILE A 1 85 ? -5.403 5.162 13.141 1.00 96.56 85 ILE A N 1
ATOM 682 C CA . ILE A 1 85 ? -4.815 3.980 12.490 1.00 96.56 85 ILE A CA 1
ATOM 683 C C . ILE A 1 85 ? -5.048 4.014 10.972 1.00 96.56 85 ILE A C 1
ATOM 685 O O . ILE A 1 85 ? -4.120 3.763 10.201 1.00 96.56 85 ILE A O 1
ATOM 689 N N . TYR A 1 86 ? -6.254 4.373 10.527 1.00 97.62 86 TYR A N 1
ATOM 690 C CA . TYR A 1 86 ? -6.578 4.463 9.100 1.00 97.62 86 TYR A CA 1
ATOM 691 C C . TYR A 1 86 ? -5.771 5.552 8.385 1.00 97.62 86 TYR A C 1
ATOM 693 O O . TYR A 1 86 ? -5.246 5.308 7.297 1.00 97.62 86 TYR A O 1
ATOM 701 N N . ARG A 1 87 ? -5.606 6.726 9.012 1.00 97.81 87 ARG A N 1
ATOM 702 C CA . ARG A 1 87 ? -4.745 7.806 8.502 1.00 97.81 87 ARG A CA 1
ATOM 703 C C . ARG A 1 87 ? -3.308 7.321 8.338 1.00 97.81 87 ARG A C 1
ATOM 705 O O . ARG A 1 87 ? -2.752 7.466 7.256 1.00 97.81 87 ARG A O 1
ATOM 712 N N . ARG A 1 88 ? -2.751 6.643 9.346 1.00 97.69 88 ARG A N 1
ATOM 713 C CA . ARG A 1 88 ? -1.391 6.078 9.280 1.00 97.69 88 ARG A CA 1
ATOM 714 C C . ARG A 1 88 ? -1.222 5.067 8.145 1.00 97.69 88 ARG A C 1
ATOM 716 O O . ARG A 1 88 ? -0.186 5.061 7.488 1.00 97.69 88 ARG A O 1
ATOM 723 N N . ALA A 1 89 ? -2.223 4.224 7.889 1.00 97.88 89 ALA A N 1
ATOM 724 C CA . ALA A 1 89 ? -2.182 3.287 6.765 1.00 97.88 89 ALA A CA 1
ATOM 725 C C . ALA A 1 89 ? -2.158 4.017 5.410 1.00 97.88 89 ALA A C 1
ATOM 727 O O . ALA A 1 89 ? -1.352 3.678 4.543 1.00 97.88 89 ALA A O 1
ATOM 728 N N . LEU A 1 90 ? -2.977 5.061 5.245 1.00 98.00 90 LEU A N 1
ATOM 729 C CA . LEU A 1 90 ? -2.982 5.903 4.043 1.00 98.00 90 LEU A CA 1
ATOM 730 C C . LEU A 1 90 ? -1.663 6.671 3.869 1.00 98.00 90 LEU A C 1
ATOM 732 O O . LEU A 1 90 ? -1.102 6.702 2.774 1.00 98.00 90 LEU A O 1
ATOM 736 N N . GLU A 1 91 ? -1.130 7.242 4.946 1.00 98.06 91 GLU A N 1
ATOM 737 C CA . GLU A 1 91 ? 0.171 7.916 4.956 1.00 98.06 91 GLU A CA 1
ATOM 738 C C . GLU A 1 91 ? 1.304 6.964 4.562 1.00 98.06 91 GLU A C 1
ATOM 740 O O . GLU A 1 91 ? 2.195 7.355 3.802 1.00 98.06 91 GLU A O 1
ATOM 745 N N . GLN A 1 92 ? 1.246 5.704 5.008 1.00 97.88 92 GLN A N 1
ATOM 746 C CA . GLN A 1 92 ? 2.213 4.681 4.619 1.00 97.88 92 GLN A CA 1
ATOM 747 C C . GLN A 1 92 ? 2.146 4.384 3.117 1.00 97.88 92 GLN A C 1
ATOM 749 O O . GLN A 1 92 ? 3.188 4.315 2.463 1.00 97.88 92 GLN A O 1
ATOM 754 N N . VAL A 1 93 ? 0.943 4.267 2.542 1.00 98.06 93 VAL A N 1
ATOM 755 C CA . VAL A 1 93 ? 0.770 4.110 1.087 1.00 98.06 93 VAL A CA 1
ATOM 756 C C . VAL A 1 93 ? 1.379 5.293 0.334 1.00 98.06 93 VAL A C 1
ATOM 758 O O . VAL A 1 93 ? 2.152 5.093 -0.606 1.00 98.06 93 VAL A O 1
ATOM 761 N N . GLN A 1 94 ? 1.102 6.522 0.772 1.00 97.19 94 GLN A N 1
ATOM 762 C CA . GLN A 1 94 ? 1.672 7.718 0.151 1.00 97.19 94 GLN A CA 1
ATOM 763 C C . GLN A 1 94 ? 3.196 7.768 0.275 1.00 97.19 94 GLN A C 1
ATOM 765 O O . GLN A 1 94 ? 3.877 8.174 -0.665 1.00 97.19 94 GLN A O 1
ATOM 770 N N . PHE A 1 95 ? 3.753 7.358 1.416 1.00 96.75 95 PHE A N 1
ATOM 771 C CA . PHE A 1 95 ? 5.197 7.279 1.600 1.00 96.75 95 PHE A CA 1
ATOM 772 C C . PHE A 1 95 ? 5.830 6.302 0.606 1.00 96.75 95 PHE A C 1
ATOM 774 O O . PHE A 1 95 ? 6.762 6.680 -0.104 1.00 96.75 95 PHE A O 1
ATOM 781 N N . VAL A 1 96 ? 5.286 5.088 0.493 1.00 96.19 96 VAL A N 1
ATOM 782 C CA . VAL A 1 96 ? 5.777 4.074 -0.450 1.00 96.19 96 VAL A CA 1
ATOM 783 C C . VAL A 1 96 ? 5.683 4.573 -1.899 1.00 96.19 96 VAL A C 1
ATOM 785 O O . VAL A 1 96 ? 6.646 4.433 -2.652 1.00 96.19 96 VAL A O 1
ATOM 788 N N . LEU A 1 97 ? 4.577 5.221 -2.283 1.00 94.81 97 LEU A N 1
ATOM 789 C CA . LEU A 1 97 ? 4.423 5.833 -3.609 1.00 94.81 97 LEU A CA 1
ATOM 790 C C . LEU A 1 97 ? 5.476 6.915 -3.876 1.00 94.81 97 LEU A C 1
ATOM 792 O O . LEU A 1 97 ? 6.125 6.882 -4.919 1.00 94.81 97 LEU A O 1
ATOM 796 N N . ARG A 1 98 ? 5.701 7.835 -2.927 1.00 93.12 98 ARG A N 1
ATOM 797 C CA . ARG A 1 98 ? 6.728 8.886 -3.060 1.00 93.12 98 ARG A CA 1
ATOM 798 C C . ARG A 1 98 ? 8.123 8.302 -3.258 1.00 93.12 98 ARG A C 1
ATOM 800 O O . ARG A 1 98 ? 8.886 8.829 -4.063 1.00 93.12 98 ARG A O 1
ATOM 807 N N . VAL A 1 99 ? 8.449 7.227 -2.540 1.00 90.81 99 VAL A N 1
ATOM 808 C CA . VAL A 1 99 ? 9.739 6.539 -2.677 1.00 90.81 99 VAL A CA 1
ATOM 809 C C . VAL A 1 99 ? 9.878 5.934 -4.075 1.00 90.81 99 VAL A C 1
ATOM 811 O O . VAL A 1 99 ? 10.888 6.166 -4.736 1.00 90.81 99 VAL A O 1
ATOM 814 N N . GLU A 1 100 ? 8.868 5.214 -4.567 1.00 90.62 100 GLU A N 1
ATOM 815 C CA . GLU A 1 100 ? 8.943 4.533 -5.869 1.00 90.62 100 GLU A CA 1
ATOM 816 C C . GLU A 1 100 ? 8.822 5.472 -7.083 1.00 90.62 100 GLU A C 1
ATOM 818 O O . GLU A 1 100 ? 9.396 5.187 -8.134 1.00 90.62 100 GLU A O 1
ATOM 823 N N . HIS A 1 101 ? 8.108 6.596 -6.958 1.00 86.38 101 HIS A N 1
ATOM 824 C CA . HIS A 1 101 ? 7.991 7.625 -8.006 1.00 86.38 101 HIS A CA 1
ATOM 825 C C . HIS A 1 101 ? 9.172 8.601 -8.053 1.00 86.38 101 HIS A C 1
ATOM 827 O O . HIS A 1 101 ? 9.214 9.468 -8.931 1.00 86.38 101 HIS A O 1
ATOM 833 N N . SER A 1 102 ? 10.119 8.482 -7.122 1.00 83.88 102 SER A N 1
ATOM 834 C CA . SER A 1 102 ? 11.365 9.247 -7.140 1.00 83.88 102 SER A CA 1
ATOM 835 C C . SER A 1 102 ? 12.341 8.711 -8.207 1.00 83.88 102 SER A C 1
ATOM 837 O O . SER A 1 102 ? 11.940 8.086 -9.191 1.00 83.88 102 SER A O 1
ATOM 839 N N . ASN A 1 103 ? 13.639 8.986 -8.070 1.00 83.56 103 ASN A N 1
ATOM 840 C CA . ASN A 1 103 ? 14.623 8.538 -9.052 1.00 83.56 103 ASN A CA 1
ATOM 841 C C . ASN A 1 103 ? 14.782 7.006 -9.023 1.00 83.56 103 ASN A C 1
ATOM 843 O O . ASN A 1 103 ? 14.997 6.446 -7.947 1.00 83.56 103 ASN A O 1
ATOM 847 N N . PRO A 1 104 ? 14.736 6.321 -10.185 1.00 87.88 104 PRO A N 1
ATOM 848 C CA . PRO A 1 104 ? 14.945 4.883 -10.258 1.00 87.88 104 PRO A CA 1
ATOM 849 C C . PRO A 1 104 ? 16.278 4.457 -9.636 1.00 87.88 104 PRO A C 1
ATOM 851 O O . PRO A 1 104 ? 17.347 4.801 -10.137 1.00 87.88 104 PRO A O 1
ATOM 854 N N . GLN A 1 105 ? 16.215 3.676 -8.559 1.00 88.06 105 GLN A N 1
ATOM 855 C CA . GLN A 1 105 ? 17.391 3.140 -7.882 1.00 88.06 105 GLN A CA 1
ATOM 856 C C . GLN A 1 105 ? 17.109 1.742 -7.330 1.00 88.06 105 GLN A C 1
ATOM 858 O O . GLN A 1 105 ? 16.055 1.448 -6.754 1.00 88.06 105 GLN A O 1
ATOM 863 N N . THR A 1 106 ? 18.078 0.846 -7.504 1.00 90.25 106 THR A N 1
ATOM 864 C CA . THR A 1 106 ? 18.003 -0.512 -6.974 1.00 90.25 106 THR A CA 1
ATOM 865 C C . THR A 1 106 ? 19.391 -1.054 -6.662 1.00 90.25 106 THR A C 1
ATOM 867 O O . THR A 1 106 ? 20.319 -0.893 -7.445 1.00 90.25 106 THR A O 1
ATOM 870 N N . ILE A 1 107 ? 19.503 -1.726 -5.518 1.00 89.94 107 ILE A N 1
ATOM 871 C CA . ILE A 1 107 ? 20.656 -2.559 -5.136 1.00 89.94 107 ILE A CA 1
ATOM 872 C C . ILE A 1 107 ? 20.363 -4.053 -5.342 1.00 89.94 107 ILE A C 1
ATOM 874 O O . ILE A 1 107 ? 21.163 -4.916 -4.998 1.00 89.94 107 ILE A O 1
ATOM 878 N N . ASN A 1 108 ? 19.181 -4.379 -5.867 1.00 91.12 108 ASN A N 1
ATOM 879 C CA . ASN A 1 108 ? 18.752 -5.751 -6.070 1.00 91.12 108 ASN A CA 1
ATOM 880 C C . ASN A 1 108 ? 19.454 -6.352 -7.300 1.00 91.12 108 ASN A C 1
ATOM 882 O O . ASN A 1 108 ? 19.234 -5.889 -8.422 1.00 91.12 108 ASN A O 1
ATOM 886 N N . HIS A 1 109 ? 20.237 -7.415 -7.090 1.00 90.81 109 HIS A N 1
ATOM 887 C CA . HIS A 1 109 ? 21.001 -8.108 -8.135 1.00 90.81 109 HIS A CA 1
ATOM 888 C C . HIS A 1 109 ? 20.134 -8.626 -9.294 1.00 90.81 109 HIS A C 1
ATOM 890 O O . HIS A 1 109 ? 20.596 -8.651 -10.434 1.00 90.81 109 HIS A O 1
ATOM 896 N N . TYR A 1 110 ? 18.850 -8.928 -9.055 1.00 91.31 110 TYR A N 1
ATOM 897 C CA . TYR A 1 110 ? 17.923 -9.344 -10.111 1.00 91.31 110 TYR A CA 1
ATOM 898 C C . TYR A 1 110 ? 17.737 -8.292 -11.208 1.00 91.31 110 TYR A C 1
ATOM 900 O O . TYR A 1 110 ? 17.266 -8.635 -12.293 1.00 91.31 110 TYR A O 1
ATOM 908 N N . PHE A 1 111 ? 18.051 -7.017 -10.955 1.00 93.75 111 PHE A N 1
ATOM 909 C CA . PHE A 1 111 ? 18.036 -6.000 -12.005 1.00 93.75 111 PHE A CA 1
ATOM 910 C C . PHE A 1 111 ? 18.981 -6.381 -13.151 1.00 93.75 111 PHE A C 1
ATOM 912 O O . PHE A 1 111 ? 18.525 -6.473 -14.291 1.00 93.75 111 PHE A O 1
ATOM 919 N N . ASN A 1 112 ? 20.241 -6.691 -12.832 1.00 92.06 112 ASN A N 1
ATOM 920 C CA . ASN A 1 112 ? 21.246 -7.074 -13.823 1.00 92.06 112 ASN A CA 1
ATOM 921 C C . ASN A 1 112 ? 20.825 -8.351 -14.558 1.00 92.06 112 ASN A C 1
ATOM 923 O O . ASN A 1 112 ? 20.814 -8.373 -15.786 1.00 92.06 112 ASN A O 1
ATOM 927 N N . ASP A 1 113 ? 20.351 -9.368 -13.833 1.00 93.06 113 ASP A N 1
ATOM 928 C CA . ASP A 1 113 ? 19.874 -10.612 -14.449 1.00 93.06 113 ASP A CA 1
ATOM 929 C C . ASP A 1 113 ? 18.699 -10.386 -15.411 1.00 93.06 113 ASP A C 1
ATOM 931 O O . ASP A 1 113 ? 18.614 -11.008 -16.471 1.00 93.06 113 ASP A O 1
ATOM 935 N N . ASN A 1 114 ? 17.742 -9.525 -15.043 1.00 92.75 114 ASN A N 1
ATOM 936 C CA . ASN A 1 114 ? 16.586 -9.220 -15.889 1.00 92.75 114 ASN A CA 1
ATOM 937 C C . ASN A 1 114 ? 16.983 -8.391 -17.121 1.00 92.75 114 ASN A C 1
ATOM 939 O O . ASN A 1 114 ? 16.377 -8.569 -18.185 1.00 92.75 114 ASN A O 1
ATOM 943 N N . LEU A 1 115 ? 17.969 -7.502 -16.980 1.00 94.06 115 LEU A N 1
ATOM 944 C CA . LEU A 1 115 ? 18.505 -6.697 -18.072 1.00 94.06 115 LEU A CA 1
ATOM 945 C C . LEU A 1 115 ? 19.239 -7.584 -19.081 1.00 94.06 115 LEU A C 1
ATOM 947 O O . LEU A 1 115 ? 18.885 -7.577 -20.260 1.00 94.06 115 LEU A O 1
ATOM 951 N N . GLU A 1 116 ? 20.153 -8.435 -18.614 1.00 92.69 116 GLU A N 1
ATOM 952 C CA . GLU A 1 116 ? 20.875 -9.381 -19.470 1.00 92.69 116 GLU A CA 1
ATOM 953 C C . GLU A 1 116 ? 19.930 -10.344 -20.187 1.00 92.69 116 GLU A C 1
ATOM 955 O O . GLU A 1 116 ? 20.029 -10.529 -21.398 1.00 92.69 116 GLU A O 1
ATOM 960 N N . LYS A 1 117 ? 18.920 -10.880 -19.491 1.00 91.94 117 LYS A N 1
ATOM 961 C CA . LYS A 1 117 ? 17.886 -11.712 -20.131 1.00 91.94 117 LYS A CA 1
ATOM 962 C C . LYS A 1 117 ? 17.127 -10.967 -21.232 1.00 91.94 117 LYS A C 1
ATOM 964 O O . LYS A 1 117 ? 16.752 -11.580 -22.231 1.00 91.94 117 LYS A O 1
ATOM 969 N N . SER A 1 118 ? 16.874 -9.668 -21.063 1.00 90.00 118 SER A N 1
ATOM 970 C CA . SER A 1 118 ? 16.183 -8.856 -22.076 1.00 90.00 118 SER A CA 1
ATOM 971 C C . SER A 1 118 ? 17.077 -8.613 -23.295 1.00 90.00 118 SER A C 1
ATOM 973 O O . SER A 1 118 ? 16.646 -8.891 -24.419 1.00 90.00 118 SER A O 1
ATOM 975 N N . ARG A 1 119 ? 18.348 -8.254 -23.067 1.00 90.31 119 ARG A N 1
ATOM 976 C CA . ARG A 1 119 ? 19.369 -8.088 -24.113 1.00 90.31 119 ARG A CA 1
ATOM 977 C C . ARG A 1 119 ? 19.583 -9.378 -24.906 1.00 90.31 119 ARG A C 1
ATOM 979 O O . ARG A 1 119 ? 19.501 -9.368 -26.133 1.00 90.31 119 ARG A O 1
ATOM 986 N N . GLN A 1 120 ? 19.760 -10.507 -24.218 1.00 89.25 120 GLN A N 1
ATOM 987 C CA . GLN A 1 120 ? 19.917 -11.830 -24.833 1.00 89.25 120 GLN A CA 1
ATOM 988 C C . GLN A 1 120 ? 18.693 -12.229 -25.656 1.00 89.25 120 GLN A C 1
ATOM 990 O O . GLN A 1 120 ? 18.839 -12.739 -26.765 1.00 89.25 120 GLN A O 1
ATOM 995 N N . LYS A 1 121 ? 17.477 -11.973 -25.153 1.00 88.50 121 LYS A N 1
ATOM 996 C CA . LYS A 1 121 ? 16.244 -12.256 -25.898 1.00 88.50 121 LYS A CA 1
ATOM 997 C C . LYS A 1 121 ? 16.176 -11.445 -27.193 1.00 88.50 121 LYS A C 1
ATOM 999 O O . LYS A 1 121 ? 15.797 -11.997 -28.224 1.00 88.50 121 LYS A O 1
ATOM 1004 N N . ARG A 1 122 ? 16.546 -10.161 -27.152 1.00 84.88 122 ARG A N 1
ATOM 1005 C CA . ARG A 1 122 ? 16.598 -9.300 -28.343 1.00 84.88 122 ARG A CA 1
ATOM 1006 C C . ARG A 1 122 ? 17.645 -9.790 -29.340 1.00 84.88 122 ARG A C 1
ATOM 1008 O O . ARG A 1 122 ? 17.325 -9.928 -30.517 1.00 84.88 122 ARG A O 1
ATOM 1015 N N . LEU A 1 123 ? 18.858 -10.087 -28.869 1.00 85.19 123 LEU A N 1
ATOM 1016 C CA . LEU A 1 123 ? 19.932 -10.620 -29.707 1.00 85.19 123 LEU A CA 1
ATOM 1017 C C . LEU A 1 123 ? 19.491 -11.917 -30.390 1.00 85.19 123 LEU A C 1
ATOM 1019 O O . LEU A 1 123 ? 19.551 -12.023 -31.611 1.00 85.19 123 LEU A O 1
ATOM 1023 N N . ARG A 1 124 ? 18.959 -12.867 -29.615 1.00 85.25 124 ARG A N 1
ATOM 1024 C CA . ARG A 1 124 ? 18.456 -14.138 -30.134 1.00 85.25 124 ARG A CA 1
ATOM 1025 C C . ARG A 1 124 ? 17.379 -13.938 -31.200 1.00 85.25 124 ARG A C 1
ATOM 1027 O O . ARG A 1 124 ? 17.478 -14.547 -32.252 1.00 85.25 124 ARG A O 1
ATOM 1034 N N . ALA A 1 125 ? 16.414 -13.046 -30.974 1.00 84.88 125 ALA A N 1
ATOM 1035 C CA . ALA A 1 125 ? 15.367 -12.752 -31.954 1.00 84.88 125 ALA A CA 1
ATOM 1036 C C . ALA A 1 125 ? 15.904 -12.124 -33.257 1.00 84.88 125 ALA A C 1
ATOM 1038 O O . ALA A 1 125 ? 15.306 -12.303 -34.315 1.00 84.88 125 ALA A O 1
ATOM 1039 N N . SER A 1 126 ? 17.018 -11.383 -33.205 1.00 81.50 126 SER A N 1
ATOM 1040 C CA . SER A 1 126 ? 17.686 -10.878 -34.416 1.00 81.50 126 SER A CA 1
ATOM 1041 C C . SER A 1 126 ? 18.419 -11.992 -35.161 1.00 81.50 126 SER A C 1
ATOM 1043 O O . SER A 1 126 ? 18.340 -12.089 -36.385 1.00 81.50 126 SER A O 1
ATOM 1045 N N . LEU A 1 127 ? 19.099 -12.861 -34.413 1.00 82.94 127 LEU A N 1
ATOM 1046 C CA . LEU A 1 127 ? 19.882 -13.965 -34.956 1.00 82.94 127 LEU A CA 1
ATOM 1047 C C . LEU A 1 127 ? 19.014 -15.096 -35.520 1.00 82.94 127 LEU A C 1
ATOM 1049 O O . LEU A 1 127 ? 19.373 -15.689 -36.529 1.00 82.94 127 LEU A O 1
ATOM 1053 N N . GLU A 1 128 ? 17.848 -15.364 -34.927 1.00 82.75 128 GLU A N 1
ATOM 1054 C CA . GLU A 1 128 ? 16.888 -16.362 -35.422 1.00 82.75 128 GLU A CA 1
ATOM 1055 C C . GLU A 1 128 ? 16.424 -16.068 -36.857 1.00 82.75 128 GLU A C 1
ATOM 1057 O O . GLU A 1 128 ? 16.113 -16.999 -37.593 1.00 82.75 128 GLU A O 1
ATOM 1062 N N . LYS A 1 129 ? 16.463 -14.804 -37.304 1.00 78.31 129 LYS A N 1
ATOM 1063 C CA . LYS A 1 129 ? 16.174 -14.429 -38.701 1.00 78.31 129 LYS A CA 1
ATOM 1064 C C . LYS A 1 129 ? 17.188 -14.980 -39.708 1.00 78.31 129 LYS A C 1
ATOM 1066 O O . LYS A 1 129 ? 16.872 -15.073 -40.886 1.00 78.31 129 LYS A O 1
ATOM 1071 N N . HIS A 1 130 ? 18.385 -15.318 -39.237 1.00 77.38 130 HIS A N 1
ATOM 1072 C CA . HIS A 1 130 ? 19.506 -15.819 -40.032 1.00 77.38 130 HIS A CA 1
ATOM 1073 C C . HIS A 1 130 ? 19.828 -17.282 -39.680 1.00 77.38 130 HIS A C 1
ATOM 1075 O O . HIS A 1 130 ? 20.827 -17.839 -40.126 1.00 77.38 130 HIS A O 1
ATOM 1081 N N . ALA A 1 131 ? 19.001 -17.919 -38.844 1.00 80.94 131 ALA A N 1
ATOM 1082 C CA . ALA A 1 131 ? 19.230 -19.286 -38.419 1.00 80.94 131 ALA A CA 1
ATOM 1083 C C . ALA A 1 131 ? 18.883 -20.265 -39.544 1.00 80.94 131 ALA A C 1
ATOM 1085 O O . ALA A 1 131 ? 17.773 -20.265 -40.074 1.00 80.94 131 ALA A O 1
ATOM 1086 N N . THR A 1 132 ? 19.824 -21.155 -39.854 1.00 76.88 132 THR A N 1
ATOM 1087 C CA . THR A 1 132 ? 19.575 -22.292 -40.742 1.00 76.88 132 THR A CA 1
ATOM 1088 C C . THR A 1 132 ? 19.239 -23.514 -39.892 1.00 76.88 132 THR A C 1
ATOM 1090 O O . THR A 1 132 ? 19.939 -23.820 -38.921 1.00 76.88 132 THR A O 1
ATOM 1093 N N . PHE A 1 133 ? 18.160 -24.216 -40.236 1.00 73.38 133 PHE A N 1
ATOM 1094 C CA . PHE A 1 133 ? 17.758 -25.442 -39.550 1.00 73.38 133 PHE A CA 1
ATOM 1095 C C . PHE A 1 133 ? 18.378 -26.645 -40.252 1.00 73.38 133 PHE A C 1
ATOM 1097 O O . PHE A 1 133 ? 18.075 -26.912 -41.412 1.00 73.38 133 PHE A O 1
ATOM 1104 N N . GLN A 1 134 ? 19.235 -27.378 -39.544 1.00 64.88 134 GLN A N 1
ATOM 1105 C CA . GLN A 1 134 ? 19.753 -28.655 -40.024 1.00 64.88 134 GLN A CA 1
ATOM 1106 C C . GLN A 1 134 ? 19.025 -29.793 -39.305 1.00 64.88 134 GLN A C 1
ATOM 1108 O O . GLN A 1 134 ? 19.135 -29.959 -38.088 1.00 64.88 134 GLN A O 1
ATOM 1113 N N . THR A 1 135 ? 18.263 -30.583 -40.057 1.00 57.88 135 THR A N 1
ATOM 1114 C CA . THR A 1 135 ? 17.685 -31.847 -39.591 1.00 57.88 135 THR A CA 1
ATOM 1115 C C . THR A 1 135 ? 18.626 -32.985 -39.951 1.00 57.88 135 THR A C 1
ATOM 1117 O O . THR A 1 135 ? 18.526 -33.566 -41.028 1.00 57.88 135 THR A O 1
ATOM 1120 N N . ASN A 1 136 ? 19.543 -33.319 -39.042 1.00 57.16 136 ASN A N 1
ATOM 1121 C CA . ASN A 1 136 ? 20.343 -34.533 -39.174 1.00 57.16 136 ASN A CA 1
ATOM 1122 C C . ASN A 1 136 ? 19.543 -35.696 -38.582 1.00 57.16 136 ASN A C 1
ATOM 1124 O O . ASN A 1 136 ? 19.141 -35.644 -37.417 1.00 57.16 136 ASN A O 1
ATOM 1128 N N . GLY A 1 137 ? 19.302 -36.712 -39.412 1.00 57.09 137 GLY A N 1
ATOM 1129 C CA . GLY A 1 137 ? 18.184 -37.659 -39.365 1.00 57.09 137 GLY A CA 1
ATOM 1130 C C . GLY A 1 137 ? 17.882 -38.455 -38.092 1.00 57.09 137 GLY A C 1
ATOM 1131 O O . GLY A 1 137 ? 16.957 -39.245 -38.151 1.00 57.09 137 GLY A O 1
ATOM 1132 N N . HIS A 1 138 ? 18.549 -38.261 -36.953 1.00 57.19 138 HIS A N 1
ATOM 1133 C CA . HIS A 1 138 ? 18.185 -38.910 -35.680 1.00 57.19 138 HIS A CA 1
ATOM 1134 C C . HIS A 1 138 ? 18.489 -38.061 -34.427 1.00 57.19 138 HIS A C 1
ATOM 1136 O O . HIS A 1 138 ? 18.667 -38.602 -33.339 1.00 57.19 138 HIS A O 1
ATOM 1142 N N . SER A 1 139 ? 18.549 -36.728 -34.533 1.00 63.47 139 SER A N 1
ATOM 1143 C CA . SER A 1 139 ? 18.844 -35.865 -33.375 1.00 63.47 139 SER A CA 1
ATOM 1144 C C . SER A 1 139 ? 17.985 -34.600 -33.338 1.00 63.47 139 SER A C 1
ATOM 1146 O O . SER A 1 139 ? 17.506 -34.138 -34.371 1.00 63.47 139 SER A O 1
ATOM 1148 N N . VAL A 1 140 ? 17.765 -34.075 -32.123 1.00 62.59 140 VAL A N 1
ATOM 1149 C CA . VAL A 1 140 ? 16.988 -32.853 -31.846 1.00 62.59 140 VAL A CA 1
ATOM 1150 C C . VAL A 1 140 ? 17.400 -31.739 -32.822 1.00 62.59 140 VAL A C 1
ATOM 1152 O O . VAL A 1 140 ? 18.604 -31.501 -32.954 1.00 62.59 140 VAL A O 1
ATOM 1155 N N . PRO A 1 141 ? 16.451 -31.044 -33.484 1.00 60.50 141 PRO A N 1
ATOM 1156 C CA . PRO A 1 141 ? 16.771 -29.988 -34.440 1.00 60.50 141 PRO A CA 1
ATOM 1157 C C . PRO A 1 141 ? 17.715 -28.952 -33.822 1.00 60.50 141 PRO A C 1
ATOM 1159 O O . PRO A 1 141 ? 17.407 -28.360 -32.784 1.00 60.50 141 PRO A O 1
ATOM 1162 N N . ARG A 1 142 ? 18.871 -28.730 -34.455 1.00 68.12 142 ARG A N 1
ATOM 1163 C CA . ARG A 1 142 ? 19.836 -27.701 -34.051 1.00 68.12 142 ARG A CA 1
ATOM 1164 C C . ARG A 1 142 ? 19.781 -26.550 -35.050 1.00 68.12 142 ARG A C 1
ATOM 1166 O O . ARG A 1 142 ? 19.911 -26.758 -36.253 1.00 68.12 142 ARG A O 1
ATOM 1173 N N . SER A 1 143 ? 19.592 -25.335 -34.542 1.00 74.75 143 SER A N 1
ATOM 1174 C CA . SER A 1 143 ? 19.740 -24.110 -35.328 1.00 74.75 143 SER A CA 1
ATOM 1175 C C . SER A 1 143 ? 21.212 -23.701 -35.359 1.00 74.75 143 SER A C 1
ATOM 1177 O O . SER A 1 143 ? 21.816 -23.527 -34.295 1.00 74.75 143 SER A O 1
ATOM 1179 N N . THR A 1 144 ? 21.780 -23.519 -36.547 1.00 79.06 144 THR A N 1
ATOM 1180 C CA . THR A 1 144 ? 23.144 -23.001 -36.741 1.00 79.06 144 THR A CA 1
ATOM 1181 C C . THR A 1 144 ? 23.094 -21.620 -37.384 1.00 79.06 144 THR A C 1
ATOM 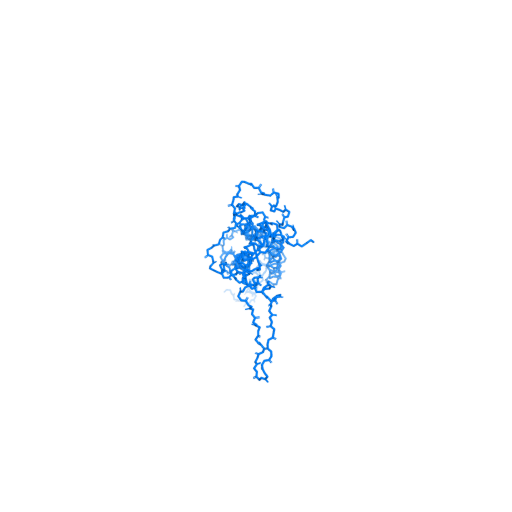1183 O O . THR A 1 144 ? 22.256 -21.378 -38.250 1.00 79.06 144 THR A O 1
ATOM 1186 N N . ILE A 1 145 ? 23.985 -20.723 -36.964 1.00 78.38 145 ILE A N 1
ATOM 1187 C CA . ILE A 1 145 ? 24.129 -19.365 -37.509 1.00 78.38 145 ILE A CA 1
ATOM 1188 C C . ILE A 1 145 ? 25.593 -19.204 -37.924 1.00 78.38 145 ILE A C 1
ATOM 1190 O O . ILE A 1 145 ? 26.478 -19.581 -37.150 1.00 78.38 145 ILE A O 1
ATOM 1194 N N . ALA A 1 146 ? 25.853 -18.691 -39.129 1.00 80.19 146 ALA A N 1
ATOM 1195 C CA . ALA A 1 146 ? 27.217 -18.418 -39.569 1.00 80.19 146 ALA A CA 1
ATOM 1196 C C . ALA A 1 146 ? 27.792 -17.222 -38.797 1.00 80.19 146 ALA A C 1
ATOM 1198 O O . ALA A 1 146 ? 27.081 -16.269 -38.486 1.00 80.19 146 ALA A O 1
ATOM 1199 N N . LEU A 1 147 ? 29.088 -17.261 -38.477 1.00 76.06 147 LEU A N 1
ATOM 1200 C CA . LEU A 1 147 ? 29.729 -16.192 -37.706 1.00 76.06 147 LEU A CA 1
ATOM 1201 C C . LEU A 1 147 ? 29.660 -14.839 -38.435 1.00 76.06 147 LEU A C 1
ATOM 1203 O O . LEU A 1 147 ? 29.436 -13.813 -37.795 1.00 76.06 147 LEU A O 1
ATOM 1207 N N . ASP A 1 148 ? 29.767 -14.844 -39.763 1.00 77.56 148 ASP A N 1
ATOM 1208 C CA . ASP A 1 148 ? 29.684 -13.633 -40.585 1.00 77.56 148 ASP A CA 1
ATOM 1209 C C . ASP A 1 148 ? 28.299 -12.964 -40.502 1.00 77.56 148 ASP A C 1
ATOM 1211 O O . ASP A 1 148 ? 28.206 -11.736 -40.440 1.00 77.56 148 ASP A O 1
ATOM 1215 N N . ASP A 1 149 ? 27.228 -13.754 -40.363 1.00 71.69 149 ASP A N 1
ATOM 1216 C CA . ASP A 1 149 ? 25.862 -13.244 -40.172 1.00 71.69 149 ASP A CA 1
ATOM 1217 C C . ASP A 1 149 ? 25.677 -12.581 -38.796 1.00 71.69 149 ASP A C 1
ATOM 1219 O O . ASP A 1 149 ? 24.815 -11.716 -38.618 1.00 71.69 149 ASP A O 1
ATOM 1223 N N . ILE A 1 150 ? 26.488 -12.953 -37.799 1.00 72.38 150 ILE A N 1
ATOM 1224 C CA . ILE A 1 150 ? 26.490 -12.311 -36.475 1.00 72.38 150 ILE A CA 1
ATOM 1225 C C . ILE A 1 150 ? 27.127 -10.921 -36.572 1.00 72.38 150 ILE A C 1
ATOM 1227 O O . ILE A 1 150 ? 26.601 -9.964 -36.003 1.00 72.38 150 ILE A O 1
ATOM 1231 N N . VAL A 1 151 ? 28.228 -10.797 -37.318 1.00 66.75 151 VAL A N 1
ATOM 1232 C CA . VAL A 1 151 ? 28.974 -9.539 -37.485 1.00 66.75 151 VAL A CA 1
ATOM 1233 C C . VAL A 1 151 ? 28.194 -8.532 -38.340 1.00 66.75 151 VAL A C 1
ATOM 1235 O O . VAL A 1 151 ? 28.221 -7.335 -38.052 1.00 66.75 151 VAL A O 1
ATOM 1238 N N . GLN A 1 152 ? 27.440 -8.995 -39.343 1.00 61.12 152 GLN A N 1
ATOM 1239 C CA . GLN A 1 152 ? 26.634 -8.124 -40.210 1.00 61.12 152 GLN A CA 1
ATOM 1240 C C . GLN A 1 152 ? 25.264 -7.721 -39.640 1.00 61.12 152 GLN A C 1
ATOM 1242 O O . GLN A 1 152 ? 24.628 -6.814 -40.175 1.00 61.12 152 GLN A O 1
ATOM 1247 N N . ASN A 1 153 ? 24.814 -8.304 -38.522 1.00 59.38 153 ASN A N 1
ATOM 1248 C CA . ASN A 1 153 ? 23.507 -8.018 -37.899 1.00 59.38 153 ASN A CA 1
ATOM 1249 C C . ASN A 1 153 ? 23.392 -6.621 -37.240 1.00 59.38 153 ASN A C 1
ATOM 1251 O O . ASN A 1 153 ? 22.503 -6.381 -36.420 1.00 59.38 153 ASN A O 1
ATOM 1255 N N . HIS A 1 154 ? 24.266 -5.679 -37.600 1.00 59.06 154 HIS A N 1
ATOM 1256 C CA . HIS A 1 154 ? 24.396 -4.375 -36.958 1.00 59.06 154 HIS A CA 1
ATOM 1257 C C . HIS A 1 154 ? 23.841 -3.135 -37.702 1.00 59.06 154 HIS A C 1
ATOM 1259 O O . HIS A 1 154 ? 24.268 -2.033 -37.356 1.00 59.06 154 HIS A O 1
ATOM 1265 N N . PRO A 1 155 ? 22.866 -3.184 -38.640 1.00 58.47 155 PRO A N 1
ATOM 1266 C CA . PRO A 1 155 ? 22.344 -1.965 -39.261 1.00 58.47 155 PRO A CA 1
ATOM 1267 C C . PRO A 1 155 ? 21.270 -1.286 -38.385 1.00 58.47 155 PRO A C 1
ATOM 1269 O O . PRO A 1 155 ? 20.224 -0.871 -38.879 1.00 58.47 155 PRO A O 1
ATOM 1272 N N . MET A 1 156 ? 21.479 -1.190 -37.067 1.00 69.88 156 MET A N 1
ATOM 1273 C CA . MET A 1 156 ? 20.624 -0.365 -36.208 1.00 69.88 156 MET A CA 1
ATOM 1274 C C . MET A 1 156 ? 21.229 1.026 -36.081 1.00 69.88 156 MET A C 1
ATOM 1276 O O . MET A 1 156 ? 22.397 1.173 -35.729 1.00 69.88 156 MET A O 1
ATOM 1280 N N . SER A 1 157 ? 20.418 2.057 -36.322 1.00 77.56 157 SER A N 1
ATOM 1281 C CA . SER A 1 157 ? 20.849 3.429 -36.046 1.00 77.56 157 SER A CA 1
ATOM 1282 C C . SER A 1 157 ? 21.160 3.606 -34.556 1.00 77.56 157 SER A C 1
ATOM 1284 O O . SER A 1 157 ? 20.515 2.991 -33.701 1.00 77.56 157 SER A O 1
ATOM 1286 N N . ASN A 1 158 ? 22.082 4.518 -34.229 1.00 78.94 158 ASN A N 1
ATOM 1287 C CA . ASN A 1 158 ? 22.410 4.853 -32.837 1.00 78.94 158 ASN A CA 1
ATOM 1288 C C . ASN A 1 158 ? 21.151 5.191 -32.019 1.00 78.94 158 ASN A C 1
ATOM 1290 O O . ASN A 1 158 ? 21.020 4.775 -30.873 1.00 78.94 158 ASN A O 1
ATOM 1294 N N . ALA A 1 159 ? 20.186 5.887 -32.631 1.00 81.62 159 ALA A N 1
ATOM 1295 C CA . ALA A 1 159 ? 18.925 6.244 -31.988 1.00 81.62 159 ALA A CA 1
ATOM 1296 C C . ALA A 1 159 ? 18.072 5.016 -31.632 1.00 81.62 159 ALA A C 1
ATOM 1298 O O . ALA A 1 159 ? 17.580 4.912 -30.511 1.00 81.62 159 ALA A O 1
ATOM 1299 N N . GLN A 1 160 ? 17.910 4.077 -32.568 1.00 85.12 160 GLN A N 1
ATOM 1300 C CA . GLN A 1 160 ? 17.149 2.847 -32.328 1.00 85.12 160 GLN A CA 1
ATOM 1301 C C . GLN A 1 160 ? 17.810 1.985 -31.255 1.00 85.12 160 GLN A C 1
ATOM 1303 O O . GLN A 1 160 ? 17.118 1.476 -30.375 1.00 85.12 160 GLN A O 1
ATOM 1308 N N . HIS A 1 161 ? 19.141 1.867 -31.290 1.00 85.31 161 HIS A N 1
ATOM 1309 C CA . HIS A 1 161 ? 19.890 1.151 -30.263 1.00 85.31 161 HIS A CA 1
ATOM 1310 C C . HIS A 1 161 ? 19.615 1.732 -28.868 1.00 85.31 161 HIS A C 1
ATOM 1312 O O . HIS A 1 161 ? 19.245 0.995 -27.955 1.00 85.31 161 HIS A O 1
ATOM 1318 N N . THR A 1 162 ? 19.704 3.057 -28.713 1.00 87.44 162 THR A N 1
ATOM 1319 C CA . THR A 1 162 ? 19.410 3.731 -27.441 1.00 87.44 162 THR A CA 1
ATOM 1320 C C . THR A 1 162 ? 17.972 3.504 -26.975 1.00 87.44 162 THR A C 1
ATOM 1322 O O . THR A 1 162 ? 17.757 3.224 -25.799 1.00 87.44 162 THR A O 1
ATOM 1325 N N . VAL A 1 163 ? 16.981 3.569 -27.870 1.00 89.88 163 VAL A N 1
ATOM 1326 C CA . VAL A 1 163 ? 15.572 3.321 -27.512 1.00 89.88 163 VAL A CA 1
ATOM 1327 C C . VAL A 1 163 ? 15.366 1.897 -26.991 1.00 89.88 163 VAL A C 1
ATOM 1329 O O . VAL A 1 163 ? 14.699 1.706 -25.971 1.00 89.88 163 VAL A O 1
ATOM 1332 N N . PHE A 1 164 ? 15.949 0.895 -27.653 1.00 89.56 164 PHE A N 1
ATOM 1333 C CA . PHE A 1 164 ? 15.869 -0.493 -27.193 1.00 89.56 164 PHE A CA 1
ATOM 1334 C C . PHE A 1 164 ? 16.581 -0.709 -25.858 1.00 89.56 164 PHE A C 1
ATOM 1336 O O . PHE A 1 164 ? 16.103 -1.477 -25.022 1.00 89.56 164 PHE A O 1
ATOM 1343 N N . GLU A 1 165 ? 17.687 -0.008 -25.638 1.00 90.19 165 GLU A N 1
ATOM 1344 C CA . GLU A 1 165 ? 18.419 -0.064 -24.381 1.00 90.19 165 GLU A CA 1
ATOM 1345 C C . GLU A 1 165 ? 17.606 0.530 -23.222 1.00 90.19 165 GLU A C 1
ATOM 1347 O O . GLU A 1 165 ? 17.433 -0.115 -22.187 1.00 90.19 165 GLU A O 1
ATOM 1352 N N . VAL A 1 166 ? 17.004 1.708 -23.421 1.00 91.25 166 VAL A N 1
ATOM 1353 C CA . VAL A 1 166 ? 16.094 2.331 -22.444 1.00 91.25 166 VAL A CA 1
ATOM 1354 C C . VAL A 1 166 ? 14.903 1.421 -22.151 1.00 91.25 166 VAL A C 1
ATOM 1356 O O . VAL A 1 166 ? 14.533 1.251 -20.990 1.00 91.25 166 VAL A O 1
ATOM 1359 N N . HIS A 1 167 ? 14.322 0.802 -23.182 1.00 92.75 167 HIS A N 1
ATOM 1360 C CA . HIS A 1 167 ? 13.230 -0.156 -23.021 1.00 92.75 167 HIS A CA 1
ATOM 1361 C C . HIS A 1 167 ? 13.623 -1.332 -22.115 1.00 92.75 167 HIS A C 1
ATOM 1363 O O . HIS A 1 167 ? 12.869 -1.691 -21.207 1.00 92.75 167 HIS A O 1
ATOM 1369 N N . ASP A 1 168 ? 14.789 -1.935 -22.339 1.00 92.94 168 ASP A N 1
ATOM 1370 C CA . ASP A 1 168 ? 15.225 -3.099 -21.569 1.00 92.94 168 ASP A CA 1
ATOM 1371 C C . ASP A 1 168 ? 15.560 -2.742 -20.121 1.00 92.94 168 ASP A C 1
ATOM 1373 O O . ASP A 1 168 ? 15.154 -3.468 -19.208 1.00 92.94 168 ASP A O 1
ATOM 1377 N N . ILE A 1 169 ? 16.220 -1.599 -19.897 1.00 93.12 169 ILE A N 1
ATOM 1378 C CA . ILE A 1 169 ? 16.483 -1.065 -18.555 1.00 93.12 169 ILE A CA 1
ATOM 1379 C C . ILE A 1 169 ? 15.164 -0.809 -17.824 1.00 93.12 169 ILE A C 1
ATOM 1381 O O . ILE A 1 169 ? 14.979 -1.285 -16.701 1.00 93.12 169 ILE A O 1
ATOM 1385 N N . LEU A 1 170 ? 14.220 -0.117 -18.470 1.00 93.19 170 LEU A N 1
ATOM 1386 C CA . LEU A 1 170 ? 12.902 0.180 -17.912 1.00 93.19 170 LEU A CA 1
ATOM 1387 C C . LEU A 1 170 ? 12.160 -1.107 -17.545 1.00 93.19 170 LEU A C 1
ATOM 1389 O O . LEU A 1 170 ? 11.640 -1.230 -16.439 1.00 93.19 170 LEU A O 1
ATOM 1393 N N . LYS A 1 171 ? 12.150 -2.098 -18.438 1.00 93.69 171 LYS A N 1
ATOM 1394 C CA . LYS A 1 171 ? 11.490 -3.388 -18.213 1.00 93.69 171 LYS A CA 1
ATOM 1395 C C . LYS A 1 171 ? 12.115 -4.169 -17.055 1.00 93.69 171 LYS A C 1
ATOM 1397 O O . LYS A 1 171 ? 11.387 -4.741 -16.237 1.00 93.69 171 LYS A O 1
ATOM 1402 N N . ALA A 1 172 ? 13.444 -4.209 -16.985 1.00 94.81 172 ALA A N 1
ATOM 1403 C CA . ALA A 1 172 ? 14.173 -4.883 -15.917 1.00 94.81 172 ALA A CA 1
ATOM 1404 C C . ALA A 1 172 ? 13.924 -4.211 -14.561 1.00 94.81 172 ALA A C 1
ATOM 1406 O O . ALA A 1 172 ? 13.586 -4.894 -13.589 1.00 94.81 172 ALA A O 1
ATOM 1407 N N . TYR A 1 173 ? 14.019 -2.879 -14.511 1.00 94.75 173 TYR A N 1
ATOM 1408 C CA . TYR A 1 173 ? 13.782 -2.094 -13.304 1.00 94.75 173 TYR A CA 1
ATOM 1409 C C . TYR A 1 173 ? 12.328 -2.190 -12.834 1.00 94.75 173 TYR A C 1
ATOM 1411 O O . TYR A 1 173 ? 12.080 -2.526 -11.676 1.00 94.75 173 TYR A O 1
ATOM 1419 N N . TYR A 1 174 ? 11.361 -1.997 -13.738 1.00 94.62 174 TYR A N 1
ATOM 1420 C CA . TYR A 1 174 ? 9.931 -2.049 -13.423 1.00 94.62 174 TYR A CA 1
ATOM 1421 C C . TYR A 1 174 ? 9.541 -3.371 -12.761 1.00 94.62 174 TYR A C 1
ATOM 1423 O O . TYR A 1 174 ? 8.769 -3.393 -11.806 1.00 94.62 174 TYR A O 1
ATOM 1431 N N . LYS A 1 175 ? 10.110 -4.494 -13.217 1.00 95.06 175 LYS A N 1
ATOM 1432 C CA . LYS A 1 175 ? 9.847 -5.812 -12.627 1.00 95.06 175 LYS A CA 1
ATOM 1433 C C . LYS A 1 175 ? 10.294 -5.906 -11.165 1.00 95.06 175 LYS A C 1
ATOM 1435 O O . LYS A 1 175 ? 9.606 -6.552 -10.377 1.00 95.06 175 LYS A O 1
ATOM 1440 N N . VAL A 1 176 ? 11.427 -5.301 -10.814 1.00 95.44 176 VAL A N 1
ATOM 1441 C CA . VAL A 1 176 ? 11.941 -5.268 -9.436 1.00 95.44 176 VAL A CA 1
ATOM 1442 C C . VAL A 1 176 ? 11.116 -4.300 -8.592 1.00 95.44 176 VAL A C 1
ATOM 1444 O O . VAL A 1 176 ? 10.586 -4.702 -7.556 1.00 95.44 176 VAL A O 1
ATOM 1447 N N . ALA A 1 177 ? 10.951 -3.064 -9.068 1.00 95.56 177 ALA A N 1
ATOM 1448 C CA . ALA A 1 177 ? 10.217 -2.013 -8.370 1.00 95.56 177 ALA A CA 1
ATOM 1449 C C . ALA A 1 177 ? 8.768 -2.429 -8.082 1.00 95.56 177 ALA A C 1
ATOM 1451 O O . ALA A 1 177 ? 8.312 -2.312 -6.953 1.00 95.56 177 ALA A O 1
ATOM 1452 N N . ARG A 1 178 ? 8.067 -3.024 -9.058 1.00 95.69 178 ARG A N 1
ATOM 1453 C CA . ARG A 1 178 ? 6.684 -3.491 -8.879 1.00 95.69 178 ARG A CA 1
ATOM 1454 C C . ARG A 1 178 ? 6.557 -4.525 -7.764 1.00 95.69 178 ARG A C 1
ATOM 1456 O O . ARG A 1 178 ? 5.600 -4.472 -7.005 1.00 95.69 178 ARG A O 1
ATOM 1463 N N . LYS A 1 179 ? 7.485 -5.485 -7.682 1.00 95.62 179 LYS A N 1
ATOM 1464 C CA . LYS A 1 179 ? 7.459 -6.508 -6.623 1.00 95.62 179 LYS A CA 1
ATOM 1465 C C . LYS A 1 179 ? 7.640 -5.865 -5.251 1.00 95.62 179 LYS A C 1
ATOM 1467 O O . LYS A 1 179 ? 6.800 -6.052 -4.385 1.00 95.62 179 LYS A O 1
ATOM 1472 N N . ARG A 1 180 ? 8.679 -5.038 -5.112 1.00 95.62 180 ARG A N 1
ATOM 1473 C CA . ARG A 1 180 ? 8.967 -4.291 -3.882 1.00 95.62 180 ARG A CA 1
ATOM 1474 C C . ARG A 1 180 ? 7.788 -3.413 -3.458 1.00 95.62 180 ARG A C 1
ATOM 1476 O O . ARG A 1 180 ? 7.422 -3.414 -2.290 1.00 95.62 180 ARG A O 1
ATOM 1483 N N . PHE A 1 181 ? 7.180 -2.702 -4.405 1.00 96.31 181 PHE A N 1
ATOM 1484 C CA . PHE A 1 181 ? 6.005 -1.871 -4.170 1.00 96.31 181 PHE A CA 1
ATOM 1485 C C . PHE A 1 181 ? 4.834 -2.687 -3.618 1.00 96.31 181 PHE A C 1
ATOM 1487 O O . PHE A 1 181 ? 4.314 -2.356 -2.557 1.00 96.31 181 PHE A O 1
ATOM 1494 N N . VAL A 1 182 ? 4.451 -3.770 -4.303 1.00 97.31 182 VAL A N 1
ATOM 1495 C CA . VAL A 1 182 ? 3.334 -4.629 -3.879 1.00 97.31 182 VAL A CA 1
ATOM 1496 C C . VAL A 1 182 ? 3.596 -5.227 -2.498 1.00 97.31 182 VAL A C 1
ATOM 1498 O O . VAL A 1 182 ? 2.721 -5.142 -1.641 1.00 97.31 182 VAL A O 1
ATOM 1501 N N . ASP A 1 183 ? 4.797 -5.755 -2.254 1.00 97.06 183 ASP A N 1
ATOM 1502 C CA . ASP A 1 183 ? 5.159 -6.322 -0.952 1.00 97.06 183 ASP A CA 1
ATOM 1503 C C . ASP A 1 183 ? 5.056 -5.265 0.156 1.00 97.06 183 ASP A C 1
ATOM 1505 O O . ASP A 1 183 ? 4.445 -5.512 1.192 1.00 97.06 183 ASP A O 1
ATOM 1509 N N . ASN A 1 184 ? 5.569 -4.053 -0.073 1.00 97.19 184 ASN A N 1
ATOM 1510 C CA . ASN A 1 184 ? 5.503 -2.976 0.914 1.00 97.19 184 ASN A CA 1
ATOM 1511 C C . ASN A 1 184 ? 4.061 -2.541 1.213 1.00 97.19 184 ASN A C 1
ATOM 1513 O O . ASN A 1 184 ? 3.719 -2.345 2.378 1.00 97.19 184 ASN A O 1
ATOM 1517 N N . ILE A 1 185 ? 3.203 -2.413 0.197 1.00 98.12 185 ILE A N 1
ATOM 1518 C CA . ILE A 1 185 ? 1.793 -2.051 0.399 1.00 98.12 185 ILE A CA 1
ATOM 1519 C C . ILE A 1 185 ? 1.061 -3.155 1.173 1.00 98.12 185 ILE A C 1
ATOM 1521 O O . ILE A 1 185 ? 0.419 -2.874 2.186 1.00 98.12 185 ILE A O 1
ATOM 1525 N N . CYS A 1 186 ? 1.192 -4.409 0.739 1.00 97.75 186 CYS A N 1
ATOM 1526 C CA . CYS A 1 186 ? 0.504 -5.537 1.359 1.00 97.75 186 CYS A CA 1
ATOM 1527 C C . CYS A 1 186 ? 1.003 -5.807 2.782 1.00 97.75 186 CYS A C 1
ATOM 1529 O O . CYS A 1 186 ? 0.194 -5.993 3.683 1.00 97.75 186 CYS A O 1
ATOM 1531 N N . MET A 1 187 ? 2.317 -5.813 3.008 1.00 97.50 187 MET A N 1
ATOM 1532 C CA . MET A 1 187 ? 2.888 -6.174 4.307 1.00 97.50 187 MET A CA 1
ATOM 1533 C C . MET A 1 187 ? 2.847 -5.020 5.308 1.00 97.50 187 MET A C 1
ATOM 1535 O O . MET A 1 187 ? 2.553 -5.238 6.478 1.00 97.50 187 MET A O 1
ATOM 1539 N N . GLN A 1 188 ? 3.164 -3.794 4.884 1.00 96.94 188 GLN A N 1
ATOM 1540 C CA . GLN A 1 188 ? 3.307 -2.676 5.822 1.00 96.94 188 GLN A CA 1
ATOM 1541 C C . GLN A 1 188 ? 1.987 -1.935 6.014 1.00 96.94 188 GLN A C 1
ATOM 1543 O O . GLN A 1 188 ? 1.547 -1.751 7.148 1.00 96.94 188 GLN A O 1
ATOM 1548 N N . ALA A 1 189 ? 1.356 -1.500 4.919 1.00 97.00 189 ALA A N 1
ATOM 1549 C CA . ALA A 1 189 ? 0.153 -0.678 5.004 1.00 97.00 189 ALA A CA 1
ATOM 1550 C C . ALA A 1 189 ? -1.086 -1.513 5.346 1.00 97.00 189 ALA A C 1
ATOM 1552 O O . ALA A 1 189 ? -1.847 -1.127 6.228 1.00 97.00 189 ALA A O 1
ATOM 1553 N N . ALA A 1 190 ? -1.278 -2.654 4.679 1.00 97.75 190 ALA A N 1
ATOM 1554 C CA . ALA A 1 190 ? -2.435 -3.509 4.923 1.00 97.75 190 ALA A CA 1
ATOM 1555 C C . ALA A 1 190 ? -2.223 -4.446 6.121 1.00 97.75 190 ALA A C 1
ATOM 1557 O O . ALA A 1 190 ? -2.884 -4.284 7.142 1.00 97.75 190 ALA A O 1
ATOM 1558 N N . ASP A 1 191 ? -1.300 -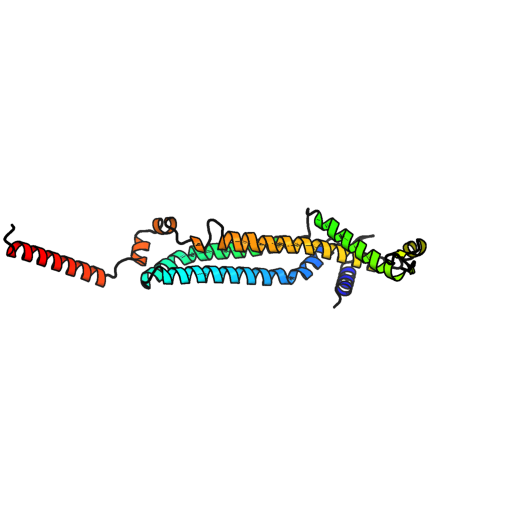5.404 6.033 1.00 97.00 191 ASP A N 1
ATOM 1559 C CA . ASP A 1 191 ? -1.165 -6.450 7.050 1.00 97.00 191 ASP A CA 1
ATOM 1560 C C . ASP A 1 191 ? -0.740 -5.884 8.412 1.00 97.00 191 ASP A C 1
ATOM 1562 O O . ASP A 1 191 ? -1.499 -5.956 9.380 1.00 97.00 191 ASP A O 1
ATOM 1566 N N . TYR A 1 192 ? 0.429 -5.246 8.493 1.00 97.44 192 TYR A N 1
ATOM 1567 C CA . TYR A 1 192 ? 0.964 -4.788 9.772 1.00 97.44 192 TYR A CA 1
ATOM 1568 C C . TYR A 1 192 ? 0.086 -3.720 10.438 1.00 97.44 192 TYR A C 1
ATOM 1570 O O . TYR A 1 192 ? -0.247 -3.851 11.614 1.00 97.44 192 TYR A O 1
ATOM 1578 N N . LEU A 1 193 ? -0.318 -2.663 9.727 1.00 96.88 193 LEU A N 1
ATOM 1579 C CA . LEU A 1 193 ? -1.088 -1.577 10.350 1.00 96.88 193 LEU A CA 1
ATOM 1580 C C . LEU A 1 193 ? -2.565 -1.928 10.589 1.00 96.88 193 LEU A C 1
ATOM 1582 O O . LEU A 1 193 ? -3.133 -1.449 11.571 1.00 96.88 193 LEU A O 1
ATOM 1586 N N . LEU A 1 194 ? -3.196 -2.744 9.734 1.00 97.44 194 LEU A N 1
ATOM 1587 C CA . LEU A 1 194 ? -4.646 -2.981 9.801 1.00 97.44 194 LEU A CA 1
ATOM 1588 C C . LEU A 1 194 ? -5.044 -4.369 10.322 1.00 97.44 194 LEU A C 1
ATOM 1590 O O . LEU A 1 194 ? -6.200 -4.536 10.710 1.00 97.44 194 LEU A O 1
ATOM 1594 N N . VAL A 1 195 ? -4.134 -5.349 10.376 1.00 95.69 195 VAL A N 1
ATOM 1595 C CA . VAL A 1 195 ? -4.487 -6.745 10.702 1.00 95.69 195 VAL A CA 1
ATOM 1596 C C . VAL A 1 195 ? -3.637 -7.338 11.828 1.00 95.69 195 VAL A C 1
ATOM 1598 O O . VAL A 1 195 ? -4.179 -7.762 12.851 1.00 95.69 195 VAL A O 1
ATOM 1601 N N . THR A 1 196 ? -2.316 -7.402 11.662 1.00 95.31 196 THR A N 1
ATOM 1602 C CA . THR A 1 196 ? -1.437 -8.238 12.501 1.00 95.31 196 THR A CA 1
ATOM 1603 C C . THR A 1 196 ? -0.664 -7.456 13.553 1.00 95.31 196 THR A C 1
ATOM 1605 O O . THR A 1 196 ? -0.405 -7.994 14.635 1.00 95.31 196 THR A O 1
ATOM 1608 N N . GLY A 1 197 ? -0.331 -6.191 13.282 1.00 93.25 197 GLY A N 1
ATOM 1609 C CA . GLY A 1 197 ? 0.508 -5.375 14.156 1.00 93.25 197 GLY A CA 1
ATOM 1610 C C . GLY A 1 197 ? -0.122 -5.092 15.521 1.00 93.25 197 GLY A C 1
ATOM 1611 O O . GLY A 1 197 ? -1.305 -5.351 15.743 1.00 93.25 197 GLY A O 1
ATOM 1612 N N . PRO A 1 198 ? 0.658 -4.559 16.473 1.00 89.50 198 PRO A N 1
ATOM 1613 C CA . PRO A 1 198 ? 0.203 -4.379 17.852 1.00 89.50 198 PRO A CA 1
ATOM 1614 C C . PRO A 1 198 ? -0.955 -3.378 17.962 1.00 89.50 198 PRO A C 1
ATOM 1616 O O . PRO A 1 198 ? -1.906 -3.613 18.699 1.00 89.50 198 PRO A O 1
ATOM 1619 N N . ASN A 1 199 ? -0.898 -2.299 17.176 1.00 89.00 199 ASN A N 1
ATOM 1620 C CA . ASN A 1 199 ? -1.872 -1.208 17.181 1.00 89.00 199 ASN A CA 1
ATOM 1621 C C . ASN A 1 199 ? -2.746 -1.276 15.926 1.00 89.00 199 ASN A C 1
ATOM 1623 O O . ASN A 1 199 ? -2.625 -0.427 15.042 1.00 89.00 199 ASN A O 1
ATOM 1627 N N . ASN A 1 200 ? -3.574 -2.318 15.845 1.00 93.25 200 ASN A N 1
ATOM 1628 C CA . ASN A 1 200 ? -4.464 -2.581 14.717 1.00 93.25 200 ASN A CA 1
ATOM 1629 C C . ASN A 1 200 ? -5.946 -2.390 15.120 1.00 93.25 200 ASN A C 1
ATOM 1631 O O . ASN A 1 200 ? -6.286 -2.516 16.301 1.00 93.25 200 ASN A O 1
ATOM 1635 N N . PRO A 1 201 ? -6.849 -2.106 14.164 1.00 94.44 201 PRO A N 1
ATOM 1636 C CA . PRO A 1 201 ? -8.260 -1.847 14.443 1.00 94.44 201 PRO A CA 1
ATOM 1637 C C . PRO A 1 201 ? -9.000 -3.053 15.039 1.00 94.44 201 PRO A C 1
ATOM 1639 O O . PRO A 1 201 ? -9.974 -2.867 15.757 1.00 94.44 201 PRO A O 1
ATOM 1642 N N . LEU A 1 202 ? -8.554 -4.285 14.778 1.00 93.12 202 LEU A N 1
ATOM 1643 C CA . LEU A 1 202 ? -9.212 -5.508 15.254 1.00 93.12 202 LEU A CA 1
ATOM 1644 C C . LEU A 1 202 ? -8.967 -5.760 16.749 1.00 93.12 202 LEU A C 1
ATOM 1646 O O . LEU A 1 202 ? -9.764 -6.438 17.392 1.00 93.12 202 LEU A O 1
ATOM 1650 N N . LYS A 1 203 ? -7.872 -5.223 17.300 1.00 90.12 203 LYS A N 1
ATOM 1651 C CA . LYS A 1 203 ? -7.467 -5.374 18.710 1.00 90.12 203 LYS A CA 1
ATOM 1652 C C . LYS A 1 203 ? -7.640 -4.099 19.535 1.00 90.12 203 LYS A C 1
ATOM 1654 O O . LYS A 1 203 ? -7.224 -4.058 20.689 1.00 90.12 203 LYS A O 1
ATOM 1659 N N . ILE A 1 204 ? -8.228 -3.056 18.951 1.00 88.12 204 ILE A N 1
ATOM 1660 C CA . ILE A 1 204 ? -8.308 -1.741 19.591 1.00 88.12 204 ILE A CA 1
ATOM 1661 C C . ILE A 1 204 ? -9.188 -1.762 20.845 1.00 88.12 204 ILE A C 1
ATOM 1663 O O . ILE A 1 204 ? -8.838 -1.168 21.863 1.00 88.12 204 ILE A O 1
ATOM 1667 N N . LEU A 1 205 ? -10.291 -2.514 20.795 1.00 87.31 205 LEU A N 1
ATOM 1668 C CA . LEU A 1 205 ? -11.123 -2.786 21.955 1.00 87.31 205 LEU A CA 1
ATOM 1669 C C . LEU A 1 205 ? -10.460 -3.902 22.765 1.00 87.31 205 LEU A C 1
ATOM 1671 O O . LEU A 1 205 ? -10.623 -5.086 22.478 1.00 87.31 205 LEU A O 1
ATOM 1675 N N . SER A 1 206 ? -9.681 -3.500 23.762 1.00 88.00 206 SER A N 1
ATOM 1676 C CA . SER A 1 206 ? -8.902 -4.385 24.627 1.00 88.00 206 SER A CA 1
ATOM 1677 C C . SER A 1 206 ? -9.199 -4.106 26.103 1.00 88.00 206 SER A C 1
ATOM 1679 O O . SER A 1 206 ? -9.687 -3.021 26.431 1.00 88.00 206 SER A O 1
ATOM 1681 N N . PRO A 1 207 ? -8.876 -5.037 27.021 1.00 89.69 207 PRO A N 1
ATOM 1682 C CA . PRO A 1 207 ? -8.963 -4.770 28.456 1.00 89.69 207 PRO A CA 1
ATOM 1683 C C . PRO A 1 207 ? -8.190 -3.512 28.865 1.00 89.69 207 PRO A C 1
ATOM 1685 O O . PRO A 1 207 ? -8.685 -2.730 29.670 1.00 89.69 207 PRO A O 1
ATOM 1688 N N . GLN A 1 208 ? -7.021 -3.277 28.256 1.00 88.38 208 GLN A N 1
ATOM 1689 C CA . GLN A 1 208 ? -6.221 -2.073 28.484 1.00 88.38 208 GLN A CA 1
ATOM 1690 C C . GLN A 1 208 ? -6.971 -0.805 28.065 1.00 88.38 208 GLN A C 1
ATOM 1692 O O . GLN A 1 208 ? -6.996 0.162 28.822 1.00 88.38 208 GLN A O 1
ATOM 1697 N N . PHE A 1 209 ? -7.613 -0.818 26.892 1.00 89.06 209 PHE A N 1
ATOM 1698 C CA . PHE A 1 209 ? -8.422 0.309 26.429 1.00 89.06 209 PHE A CA 1
ATOM 1699 C C . PHE A 1 209 ? -9.566 0.612 27.402 1.00 89.06 209 PHE A C 1
ATOM 1701 O O . PHE A 1 209 ? -9.728 1.755 27.809 1.00 89.06 209 PHE A O 1
ATOM 1708 N N . VAL A 1 210 ? -10.312 -0.413 27.827 1.00 88.50 210 VAL A N 1
ATOM 1709 C CA . VAL A 1 210 ? -11.434 -0.245 28.765 1.00 88.50 210 VAL A CA 1
ATOM 1710 C C . VAL A 1 210 ? -10.953 0.282 30.119 1.00 88.50 210 VAL A C 1
ATOM 1712 O O . VAL A 1 210 ? -11.588 1.164 30.682 1.00 88.50 210 VAL A O 1
ATOM 1715 N N . SER A 1 211 ? -9.812 -0.203 30.619 1.00 89.62 211 SER A N 1
ATOM 1716 C CA . SER A 1 211 ? -9.235 0.273 31.885 1.00 89.62 211 SER A CA 1
ATOM 1717 C C . SER A 1 211 ? -8.719 1.713 31.843 1.00 89.62 211 SER A C 1
ATOM 1719 O O . SER A 1 211 ? -8.508 2.306 32.894 1.00 89.62 211 SER A O 1
ATOM 1721 N N . ALA A 1 212 ? -8.485 2.261 30.647 1.00 90.94 212 ALA A N 1
ATOM 1722 C CA . ALA A 1 212 ? -8.005 3.626 30.459 1.00 90.94 212 ALA A CA 1
ATOM 1723 C C . ALA A 1 212 ? -9.142 4.654 30.307 1.00 90.94 212 ALA A C 1
ATOM 1725 O O . ALA A 1 212 ? -8.859 5.847 30.207 1.00 90.94 212 ALA A O 1
ATOM 1726 N N . LEU A 1 213 ? -10.404 4.209 30.262 1.00 90.81 213 LEU A N 1
ATOM 1727 C CA . LEU A 1 213 ? -11.565 5.096 30.207 1.00 90.81 213 LEU A CA 1
ATOM 1728 C C . LEU A 1 213 ? -11.759 5.802 31.552 1.00 90.81 213 LEU A C 1
ATOM 1730 O O . LEU A 1 213 ? -11.633 5.172 32.602 1.00 90.81 213 LEU A O 1
ATOM 1734 N N . SER A 1 214 ? -12.086 7.095 31.517 1.00 91.50 214 SER A N 1
ATOM 1735 C CA . SER A 1 214 ? -12.407 7.844 32.736 1.00 91.50 214 SER A CA 1
ATOM 1736 C C . SER A 1 214 ? -13.787 7.471 33.283 1.00 91.50 214 SER A C 1
ATOM 1738 O O . SER A 1 214 ? -14.641 6.964 32.550 1.00 91.50 214 SER A O 1
ATOM 1740 N N . ASP A 1 215 ? -14.030 7.762 34.563 1.00 90.94 215 ASP A N 1
ATOM 1741 C CA . ASP A 1 215 ? -15.330 7.523 35.201 1.00 90.94 215 ASP A CA 1
ATOM 1742 C C . ASP A 1 215 ? -16.462 8.261 34.467 1.00 90.94 215 ASP A C 1
ATOM 1744 O O . ASP A 1 215 ? -17.553 7.718 34.298 1.00 90.94 215 ASP A O 1
ATOM 1748 N N . GLU A 1 216 ? -16.195 9.465 33.953 1.00 87.88 216 GLU A N 1
ATOM 1749 C CA . GLU A 1 216 ? -17.155 10.231 33.154 1.00 87.88 216 GLU A CA 1
ATOM 1750 C C . GLU A 1 216 ? -17.480 9.532 31.830 1.00 87.88 216 GLU A C 1
ATOM 1752 O O . GLU A 1 216 ? -18.648 9.442 31.454 1.00 87.88 216 GLU A O 1
ATOM 1757 N N . GLN A 1 217 ? -16.468 8.995 31.139 1.00 88.19 217 GLN A N 1
ATOM 1758 C CA . GLN A 1 217 ? -16.671 8.242 29.898 1.00 88.19 217 GLN A CA 1
ATOM 1759 C C . GLN A 1 217 ? -17.436 6.942 30.159 1.00 88.19 217 GLN A C 1
ATOM 1761 O O . GLN A 1 217 ? -18.305 6.560 29.376 1.00 88.19 217 GLN A O 1
ATOM 1766 N N . LEU A 1 218 ? -17.145 6.256 31.266 1.00 89.31 218 LEU A N 1
ATOM 1767 C CA . LEU A 1 218 ? -17.857 5.042 31.660 1.00 89.31 218 LEU A CA 1
ATOM 1768 C C . LEU A 1 218 ? -19.321 5.328 32.008 1.00 89.31 218 LE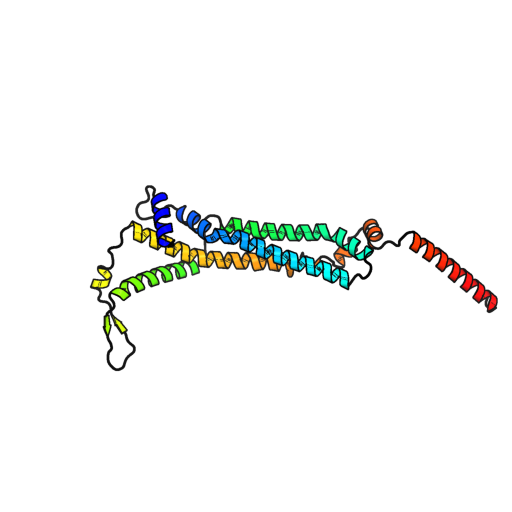U A C 1
ATOM 1770 O O . LEU A 1 218 ? -20.196 4.569 31.587 1.00 89.31 218 LEU A O 1
ATOM 1774 N N . GLU A 1 219 ? -19.607 6.424 32.711 1.00 86.50 219 GLU A N 1
ATOM 1775 C CA . GLU A 1 219 ? -20.979 6.852 33.011 1.00 86.50 219 GLU A CA 1
ATOM 1776 C C . GLU A 1 219 ? -21.730 7.264 31.731 1.00 86.50 219 GLU A C 1
ATOM 1778 O O . GLU A 1 219 ? -22.904 6.931 31.559 1.00 86.50 219 GLU A O 1
ATOM 1783 N N . GLU A 1 220 ? -21.062 7.916 30.777 1.00 85.44 220 GLU A N 1
ATOM 1784 C CA . GLU A 1 220 ? -21.658 8.238 29.475 1.00 85.44 220 GLU A CA 1
ATOM 1785 C C . GLU A 1 220 ? -22.035 6.962 28.697 1.00 85.44 220 GLU A C 1
ATOM 1787 O O . GLU A 1 220 ? -23.166 6.826 28.209 1.00 85.44 220 GLU A O 1
ATOM 1792 N N . ILE A 1 221 ? -21.112 5.995 28.638 1.00 87.44 221 ILE A N 1
ATOM 1793 C CA . ILE A 1 221 ? -21.259 4.746 27.880 1.00 87.44 221 ILE A CA 1
ATOM 1794 C C . ILE A 1 221 ? -22.271 3.794 28.533 1.00 87.44 221 ILE A C 1
ATOM 1796 O O . ILE A 1 221 ? -23.159 3.267 27.855 1.00 87.44 221 ILE A O 1
ATOM 1800 N N . ALA A 1 222 ? -22.113 3.523 29.828 1.00 83.88 222 ALA A N 1
ATOM 1801 C CA . ALA A 1 222 ? -22.787 2.439 30.544 1.00 83.88 222 ALA A CA 1
ATOM 1802 C C . ALA A 1 222 ? -23.578 2.899 31.778 1.00 83.88 222 ALA A C 1
ATOM 1804 O O . ALA A 1 222 ? -24.206 2.063 32.432 1.00 83.88 222 ALA A O 1
ATOM 1805 N N . GLY A 1 223 ? -23.592 4.199 32.085 1.00 81.88 223 GLY A N 1
ATOM 1806 C CA . GLY A 1 223 ? -24.343 4.744 33.211 1.00 81.88 223 GLY A CA 1
ATOM 1807 C C . GLY A 1 223 ? -25.840 4.475 33.087 1.00 81.88 223 GLY A C 1
ATOM 1808 O O . GLY A 1 223 ? -26.449 4.618 32.017 1.00 81.88 223 GLY A O 1
ATOM 1809 N N . GLU A 1 224 ? -26.453 4.076 34.201 1.00 79.31 224 GLU A N 1
ATOM 1810 C CA . GLU A 1 224 ? -27.894 3.848 34.269 1.00 79.31 224 GLU A CA 1
ATOM 1811 C C . GLU A 1 224 ? -28.646 5.125 33.874 1.00 79.31 224 GLU A C 1
ATOM 1813 O O . GLU A 1 224 ? -28.321 6.223 34.321 1.00 79.31 224 GLU A O 1
ATOM 1818 N N . ASP A 1 225 ? -29.697 4.988 33.061 1.00 77.44 225 ASP A N 1
ATOM 1819 C CA . ASP A 1 225 ? -30.629 6.100 32.872 1.00 77.44 225 ASP A CA 1
ATOM 1820 C C . ASP A 1 225 ? -31.186 6.553 34.231 1.00 77.44 225 ASP A C 1
ATOM 1822 O O . ASP A 1 225 ? -31.475 5.729 35.104 1.00 77.44 225 ASP A O 1
ATOM 1826 N N . ILE A 1 226 ? -31.372 7.861 34.416 1.00 76.88 226 ILE A N 1
ATOM 1827 C CA . ILE A 1 226 ? -31.820 8.435 35.692 1.00 76.88 226 ILE A CA 1
ATOM 1828 C C . ILE A 1 226 ? -33.158 7.818 36.133 1.00 76.88 226 ILE A C 1
ATOM 1830 O O . ILE A 1 226 ? -33.360 7.564 37.325 1.00 76.88 226 ILE A O 1
ATOM 1834 N N . GLY A 1 227 ? -34.065 7.537 35.193 1.00 78.88 227 GLY A N 1
ATOM 1835 C CA . GLY A 1 227 ? -35.335 6.867 35.463 1.00 78.88 227 GLY A CA 1
ATOM 1836 C C . GLY A 1 227 ? -35.149 5.420 35.919 1.00 78.88 227 GLY A C 1
ATOM 1837 O O . GLY A 1 227 ? -35.756 5.004 36.910 1.00 78.88 227 GLY A O 1
ATOM 1838 N N . LEU A 1 228 ? -34.262 4.670 35.258 1.00 81.88 228 LEU A N 1
ATOM 1839 C CA . LEU A 1 228 ? -33.905 3.300 35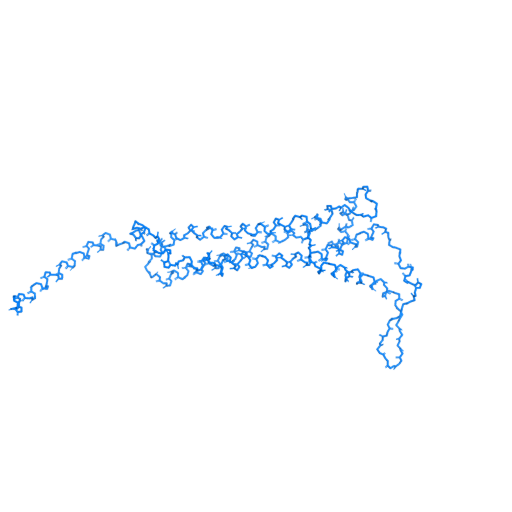.648 1.00 81.88 228 LEU A CA 1
ATOM 1840 C C . LEU A 1 228 ? -33.240 3.259 37.026 1.00 81.88 228 LEU A C 1
ATOM 1842 O O . LEU A 1 228 ? -33.636 2.453 37.868 1.00 81.88 228 LEU A O 1
ATOM 1846 N N . ARG A 1 229 ? -32.307 4.174 37.298 1.00 85.44 229 ARG A N 1
ATOM 1847 C CA . ARG A 1 229 ? -31.632 4.303 38.594 1.00 85.44 229 ARG A CA 1
ATOM 1848 C C . ARG A 1 229 ? -32.626 4.598 39.715 1.00 85.44 229 ARG A C 1
ATOM 1850 O O . ARG A 1 229 ? -32.599 3.938 40.753 1.00 85.44 229 ARG A O 1
ATOM 1857 N N . ARG A 1 230 ? -33.556 5.537 39.500 1.00 86.75 230 ARG A N 1
ATOM 1858 C CA . ARG A 1 230 ? -34.639 5.836 40.458 1.00 86.75 230 ARG A CA 1
ATOM 1859 C C . ARG A 1 230 ? -35.529 4.620 40.701 1.00 86.75 230 ARG A C 1
ATOM 1861 O O . ARG A 1 230 ? -35.821 4.309 41.853 1.00 86.75 230 ARG A O 1
ATOM 1868 N N . LYS A 1 231 ? -35.922 3.913 39.638 1.00 89.44 231 LYS A N 1
ATOM 1869 C CA . LYS A 1 231 ? -36.747 2.702 39.740 1.00 89.44 231 LYS A CA 1
ATOM 1870 C C . LYS A 1 231 ? -36.026 1.586 40.497 1.00 89.44 231 LYS A C 1
ATOM 1872 O O . LYS A 1 231 ? -36.637 0.956 41.353 1.00 89.44 231 LYS A O 1
ATOM 1877 N N . ARG A 1 232 ? -34.729 1.382 40.243 1.00 89.75 232 ARG A N 1
ATOM 1878 C CA . ARG A 1 232 ? -33.893 0.415 40.970 1.00 89.75 232 ARG A CA 1
ATOM 1879 C C . ARG A 1 232 ? -33.842 0.734 42.460 1.00 89.75 232 ARG A C 1
ATOM 1881 O O . ARG A 1 232 ? -34.054 -0.158 43.271 1.00 89.75 232 ARG A O 1
ATOM 1888 N N . ILE A 1 233 ? -33.615 1.999 42.818 1.00 92.94 233 ILE A N 1
ATOM 1889 C CA . ILE A 1 233 ? -33.591 2.442 44.219 1.00 92.94 233 ILE A CA 1
ATOM 1890 C C . ILE A 1 233 ? -34.951 2.205 44.894 1.00 92.94 233 ILE A C 1
ATOM 1892 O O . ILE A 1 233 ? -34.992 1.698 46.014 1.00 92.94 233 ILE A O 1
ATOM 1896 N N . ALA A 1 234 ? -36.057 2.527 44.216 1.00 93.38 234 ALA A N 1
ATOM 1897 C CA . ALA A 1 234 ? -37.403 2.312 44.744 1.00 93.38 234 ALA A CA 1
ATOM 1898 C C . ALA A 1 234 ? -37.709 0.821 44.974 1.00 93.38 234 ALA A C 1
ATOM 1900 O O . ALA A 1 234 ? -38.130 0.452 46.067 1.00 93.38 234 ALA A O 1
ATOM 1901 N N . LEU A 1 235 ? -37.425 -0.037 43.988 1.00 94.25 235 LEU A N 1
ATOM 1902 C CA . LEU A 1 235 ? -37.631 -1.486 44.094 1.00 94.25 235 LEU A CA 1
ATOM 1903 C C . LEU A 1 235 ? -36.736 -2.122 45.163 1.00 94.25 235 LEU A C 1
ATOM 1905 O O . LEU A 1 235 ? -37.191 -2.973 45.916 1.00 94.25 235 LEU A O 1
ATOM 1909 N N . ALA A 1 236 ? -35.472 -1.702 45.272 1.00 94.00 236 ALA A N 1
ATOM 1910 C CA . ALA A 1 236 ? -34.567 -2.209 46.304 1.00 94.00 236 ALA A CA 1
ATOM 1911 C C . ALA A 1 236 ? -35.059 -1.859 47.717 1.00 94.00 236 ALA A C 1
ATOM 1913 O O . ALA A 1 236 ? -34.933 -2.666 48.638 1.00 94.00 236 ALA A O 1
ATOM 1914 N N . LYS A 1 237 ? -35.647 -0.667 47.884 1.00 94.88 237 LYS A N 1
ATOM 1915 C CA . LYS A 1 237 ? -36.300 -0.275 49.133 1.00 94.88 237 LYS A CA 1
ATOM 1916 C C . LYS A 1 237 ? -37.516 -1.158 49.419 1.00 94.88 237 LYS A C 1
ATOM 1918 O O . LYS A 1 237 ? -37.621 -1.683 50.518 1.00 94.88 237 LYS A O 1
ATOM 1923 N N . GLU A 1 238 ? -38.378 -1.368 48.429 1.00 95.00 238 GLU A N 1
ATOM 1924 C CA . GLU A 1 238 ? -39.570 -2.210 48.566 1.00 95.00 238 GLU A CA 1
ATOM 1925 C C . GLU A 1 238 ? -39.217 -3.659 48.939 1.00 95.00 238 GLU A C 1
ATOM 1927 O O . GLU A 1 238 ? -39.788 -4.208 49.878 1.00 95.00 238 GLU A O 1
ATOM 1932 N N . VAL A 1 239 ? -38.211 -4.251 48.285 1.00 95.50 239 VAL A N 1
ATOM 1933 C CA . VAL A 1 239 ? -37.698 -5.588 48.630 1.00 95.50 239 VAL A CA 1
ATOM 1934 C C . VAL A 1 239 ? -37.211 -5.631 50.079 1.00 95.50 239 VAL A C 1
ATOM 1936 O O . VAL A 1 239 ? -37.582 -6.540 50.818 1.00 95.50 239 VAL A O 1
ATOM 1939 N N . LYS A 1 240 ? -36.432 -4.634 50.515 1.00 95.62 240 LYS A N 1
ATOM 1940 C CA . LYS A 1 240 ? -35.935 -4.557 51.895 1.00 95.62 240 LYS A CA 1
ATOM 1941 C C . LYS A 1 240 ? -37.078 -4.453 52.909 1.00 95.62 240 LYS A C 1
ATOM 1943 O O . LYS A 1 240 ? -37.053 -5.134 53.933 1.00 95.62 240 LYS A O 1
ATOM 1948 N N . ASP A 1 241 ? -38.079 -3.628 52.620 1.00 94.56 241 ASP A N 1
ATOM 1949 C CA . ASP A 1 241 ? -39.246 -3.447 53.483 1.00 94.56 241 ASP A CA 1
ATOM 1950 C C . ASP A 1 241 ? -40.067 -4.754 53.569 1.00 94.56 241 ASP A C 1
ATOM 1952 O O . ASP A 1 241 ? -40.472 -5.168 54.659 1.00 94.56 241 ASP A O 1
ATOM 1956 N N . MET A 1 242 ? -40.226 -5.474 52.450 1.00 92.81 242 MET A N 1
ATOM 1957 C CA . MET A 1 242 ? -40.872 -6.793 52.412 1.00 92.81 242 MET A CA 1
ATOM 1958 C C . MET A 1 242 ? -40.081 -7.870 53.173 1.00 92.81 242 MET A C 1
ATOM 1960 O O . MET A 1 242 ? -40.680 -8.696 53.865 1.00 92.81 242 MET A O 1
ATOM 1964 N N . GLU A 1 243 ? -38.748 -7.873 53.098 1.00 94.19 243 GLU A N 1
ATOM 1965 C CA . GLU A 1 243 ? -37.896 -8.799 53.858 1.00 94.19 243 GLU A CA 1
ATOM 1966 C C . GLU A 1 243 ? -37.996 -8.575 55.370 1.00 94.19 243 GLU A C 1
ATOM 1968 O O . GLU A 1 243 ? -38.062 -9.542 56.136 1.00 94.19 243 GLU A O 1
ATOM 1973 N N . ILE A 1 244 ? -38.048 -7.312 55.804 1.00 92.81 244 ILE A N 1
ATOM 1974 C CA . ILE A 1 244 ? -38.278 -6.952 57.209 1.00 92.81 244 ILE A CA 1
ATOM 1975 C C . ILE A 1 244 ? -39.657 -7.450 57.650 1.00 92.81 244 ILE A C 1
ATOM 1977 O O . ILE A 1 244 ? -39.759 -8.143 58.663 1.00 92.81 244 ILE A O 1
ATOM 1981 N N . GLY A 1 245 ? -40.703 -7.179 56.861 1.00 91.56 245 GLY A N 1
ATOM 1982 C CA . GLY A 1 245 ? -42.057 -7.665 57.139 1.00 91.56 245 GLY A CA 1
ATOM 1983 C C . GLY A 1 245 ? -42.122 -9.191 57.260 1.00 91.56 245 GLY A C 1
ATOM 1984 O O . GLY A 1 245 ? -42.719 -9.718 58.199 1.00 91.56 245 GLY A O 1
ATOM 1985 N N . LYS A 1 246 ? -41.432 -9.917 56.372 1.00 92.25 246 LYS A N 1
ATOM 1986 C CA . LYS A 1 246 ? -41.340 -11.382 56.419 1.00 92.25 246 LYS A CA 1
ATOM 1987 C C . LYS A 1 246 ? -40.659 -11.891 57.694 1.00 92.25 246 LYS A C 1
ATOM 1989 O O . LYS A 1 246 ? -41.137 -12.865 58.268 1.00 92.25 246 LYS A O 1
ATOM 1994 N N . LYS A 1 247 ? -39.568 -11.261 58.150 1.00 89.88 247 LYS A N 1
ATOM 1995 C CA . LYS A 1 247 ? -38.881 -11.646 59.401 1.00 89.88 247 LYS A CA 1
ATOM 1996 C C . LYS A 1 247 ? -39.770 -11.449 60.626 1.00 89.88 247 LYS A C 1
ATOM 1998 O O . LYS A 1 247 ? -39.851 -12.346 61.461 1.00 89.88 247 LYS A O 1
ATOM 2003 N N . ILE A 1 248 ? -40.486 -10.325 60.679 1.00 89.81 248 ILE A N 1
ATOM 2004 C CA . ILE A 1 248 ? -41.439 -10.025 61.755 1.00 89.81 248 ILE A CA 1
ATOM 2005 C C . ILE A 1 248 ? -42.545 -11.089 61.800 1.00 89.81 248 ILE A C 1
ATOM 2007 O O . ILE A 1 248 ? -42.834 -11.631 62.863 1.00 89.81 248 ILE A O 1
ATOM 2011 N N . LEU A 1 249 ? -43.123 -11.441 60.646 1.00 84.75 249 LEU A N 1
ATOM 2012 C CA . LEU A 1 249 ? -44.175 -12.462 60.556 1.00 84.75 249 LEU A CA 1
ATOM 2013 C C . LEU A 1 249 ? -43.682 -13.883 60.880 1.00 84.75 249 LEU A C 1
ATOM 2015 O O . LEU A 1 249 ? -44.467 -14.706 61.340 1.00 84.75 249 LEU A O 1
ATOM 2019 N N . ALA A 1 250 ? -42.399 -14.179 60.657 1.00 81.88 250 ALA A N 1
ATOM 2020 C CA . ALA A 1 250 ? -41.800 -15.480 60.955 1.00 81.88 250 ALA A CA 1
ATOM 2021 C C . ALA A 1 250 ? -41.391 -15.657 62.433 1.00 81.88 250 ALA A C 1
ATOM 2023 O O . ALA A 1 250 ? -40.921 -16.733 62.797 1.00 81.88 250 ALA A O 1
ATOM 2024 N N . GLY A 1 251 ? -41.551 -14.633 63.283 1.00 66.56 251 GLY A N 1
ATOM 2025 C CA . GLY A 1 251 ? -41.255 -14.712 64.721 1.00 66.56 251 GLY A CA 1
ATOM 2026 C C . GLY A 1 251 ? -39.766 -14.820 65.070 1.00 66.56 251 GLY A C 1
ATOM 2027 O O . GLY A 1 251 ? -39.428 -15.149 66.203 1.00 66.56 251 GLY A O 1
ATOM 2028 N N . VAL A 1 252 ? -38.876 -14.549 64.111 1.00 59.62 252 VAL A N 1
ATOM 2029 C CA . VAL A 1 252 ? -37.422 -14.538 64.313 1.00 59.62 252 VAL A CA 1
ATOM 2030 C C . VAL A 1 252 ? -36.983 -13.078 64.410 1.00 59.62 252 VAL A C 1
ATOM 2032 O O . VAL A 1 252 ? -36.755 -12.428 63.388 1.00 59.62 252 VAL A O 1
ATOM 2035 N N . SER A 1 253 ? -36.950 -12.551 65.637 1.00 52.94 253 SER A N 1
ATOM 2036 C CA . SER A 1 253 ? -36.331 -11.260 65.974 1.00 52.94 253 SER A CA 1
ATOM 2037 C C . SER A 1 253 ? -34.816 -11.382 66.051 1.00 52.94 253 SER A C 1
ATOM 2039 O O . SER A 1 253 ? -34.373 -12.308 66.768 1.00 52.94 253 SER A O 1
#